Protein AF-0000000067692377 (afdb_homodimer)

Sequence (276 aa):
MLSKDLFGKCQLKLNWIAITCHSQHFLLYLNIVFQSKHIPATMPSELENCMEGLIKVFHRYAKNGSLTRQNLRQLMEAELSSFLKCQKDPAAVDKIMKDLDANGDGLVNFEEFVSLVVGLSVACEQCYQLEMKKTGKKMLSKDLFGKCQLKLNWIAITCHSQHFLLYLNIVFQSKHIPATMPSELENCMEGLIKVFHRYAKNGSLTRQNLRQLMEAELSSFLKCQKDPAAVDKIMKDLDANGDGLVNFEEFVSLVVGLSVACEQCYQLEMKKTGKK

Structure (mmCIF, N/CA/C/O backbone):
data_AF-0000000067692377-model_v1
#
loop_
_entity.id
_entity.type
_entity.pdbx_description
1 polymer 'Protein S100'
#
loop_
_atom_site.group_PDB
_atom_site.id
_atom_site.type_symbol
_atom_site.label_atom_id
_atom_site.label_alt_id
_atom_site.label_comp_id
_atom_site.label_asym_id
_atom_site.label_entity_id
_atom_site.label_seq_id
_atom_site.pdbx_PDB_ins_code
_atom_site.Cartn_x
_atom_site.Cartn_y
_atom_site.Cartn_z
_atom_site.occupancy
_atom_site.B_iso_or_equiv
_atom_site.auth_seq_id
_atom_site.auth_comp_id
_atom_site.auth_asym_id
_atom_site.auth_atom_id
_atom_site.pdbx_PDB_model_num
ATOM 1 N N . MET A 1 1 ? 5.316 -16.109 29.531 1 17.52 1 MET A N 1
ATOM 2 C CA . MET A 1 1 ? 6.473 -15.227 29.656 1 17.52 1 MET A CA 1
ATOM 3 C C . MET A 1 1 ? 6.973 -14.789 28.297 1 17.52 1 MET A C 1
ATOM 5 O O . MET A 1 1 ? 8.023 -14.156 28.188 1 17.52 1 MET A O 1
ATOM 9 N N . LEU A 1 2 ? 6.562 -15.461 27.156 1 20.78 2 LEU A N 1
ATOM 10 C CA . LEU A 1 2 ? 7.008 -15.516 25.766 1 20.78 2 LEU A CA 1
ATOM 11 C C . LEU A 1 2 ? 6.539 -14.281 25 1 20.78 2 LEU A C 1
ATOM 13 O O . LEU A 1 2 ? 6.828 -14.148 23.797 1 20.78 2 LEU A O 1
ATOM 17 N N . SER A 1 3 ? 5.48 -13.711 25.562 1 23.53 3 SER A N 1
ATOM 18 C CA . SER A 1 3 ? 4.746 -12.711 24.812 1 23.53 3 SER A CA 1
ATOM 19 C C . SER A 1 3 ? 5.547 -11.414 24.688 1 23.53 3 SER A C 1
ATOM 21 O O . SER A 1 3 ? 5.289 -10.602 23.797 1 23.53 3 SER A O 1
ATOM 23 N N . LYS A 1 4 ? 6.348 -11.156 25.781 1 25.39 4 LYS A N 1
ATOM 24 C CA . LYS A 1 4 ? 7.023 -9.875 25.969 1 25.39 4 LYS A CA 1
ATOM 25 C C . LYS A 1 4 ? 8.156 -9.695 24.969 1 25.39 4 LYS A C 1
ATOM 27 O O . LYS A 1 4 ? 8.523 -8.562 24.625 1 25.39 4 LYS A O 1
ATOM 32 N N . ASP A 1 5 ? 8.984 -10.648 24.766 1 26.25 5 ASP A N 1
ATOM 33 C CA . ASP A 1 5 ? 10.289 -10.586 24.109 1 26.25 5 ASP A CA 1
ATOM 34 C C . ASP A 1 5 ? 10.148 -10.344 22.609 1 26.25 5 ASP A C 1
ATOM 36 O O . ASP A 1 5 ? 11.07 -9.836 21.969 1 26.25 5 ASP A O 1
ATOM 40 N N . LEU A 1 6 ? 9.211 -11 22.062 1 25.3 6 LEU A N 1
ATOM 41 C CA . LEU A 1 6 ? 9.188 -10.945 20.594 1 25.3 6 LEU A CA 1
ATOM 42 C C . LEU A 1 6 ? 8.898 -9.531 20.109 1 25.3 6 LEU A C 1
ATOM 44 O O . LEU A 1 6 ? 9.203 -9.188 18.969 1 25.3 6 LEU A O 1
ATOM 48 N N . PHE A 1 7 ? 8.227 -8.836 20.969 1 27.55 7 PHE A N 1
ATOM 49 C CA . PHE A 1 7 ? 7.879 -7.457 20.641 1 27.55 7 PHE A CA 1
ATOM 50 C C . PHE A 1 7 ? 9.133 -6.59 20.562 1 27.55 7 PHE A C 1
ATOM 52 O O . PHE A 1 7 ? 9.117 -5.523 19.938 1 27.55 7 PHE A O 1
ATOM 59 N N . GLY A 1 8 ? 10.125 -6.961 21.375 1 27.52 8 GLY A N 1
ATOM 60 C CA . GLY A 1 8 ? 11.289 -6.094 21.453 1 27.52 8 GLY A CA 1
ATOM 61 C C . GLY A 1 8 ? 12.016 -5.938 20.141 1 27.52 8 GLY A C 1
ATOM 62 O O . GLY A 1 8 ? 12.5 -4.852 19.812 1 27.52 8 GLY A O 1
ATOM 63 N N . LYS A 1 9 ? 12.43 -7.141 19.609 1 27.28 9 LYS A N 1
ATOM 64 C CA . LYS A 1 9 ? 13.508 -7.09 18.625 1 27.28 9 LYS A CA 1
ATOM 65 C C . LYS A 1 9 ? 13.008 -6.566 17.281 1 27.28 9 LYS A C 1
ATOM 67 O O . LYS A 1 9 ? 13.719 -6.648 16.281 1 27.28 9 LYS A O 1
ATOM 72 N N . CYS A 1 10 ? 11.891 -6.598 17.078 1 27.47 10 CYS A N 1
ATOM 73 C CA . CYS A 1 10 ? 11.547 -6.086 15.758 1 27.47 10 CYS A CA 1
ATOM 74 C C . CYS A 1 10 ? 12.062 -4.66 15.57 1 27.47 10 CYS A C 1
ATOM 76 O O . CYS A 1 10 ? 11.398 -3.832 14.945 1 27.47 10 CYS A O 1
ATOM 78 N N . GLN A 1 11 ? 13.055 -4.164 16.266 1 26.27 11 GLN A N 1
ATOM 79 C CA . GLN A 1 11 ? 13.672 -2.844 16.156 1 26.27 11 GLN A CA 1
ATOM 80 C C . GLN A 1 11 ? 14.414 -2.697 14.836 1 26.27 11 GLN A C 1
ATOM 82 O O . GLN A 1 11 ? 15.234 -1.792 14.672 1 26.27 11 GLN A O 1
ATOM 87 N N . LEU A 1 12 ? 14.625 -3.459 14.023 1 29.05 12 LEU A N 1
ATOM 88 C CA . LEU A 1 12 ? 15.594 -2.963 13.055 1 29.05 12 LEU A CA 1
ATOM 89 C C . LEU A 1 12 ? 15.133 -1.634 12.461 1 29.05 12 LEU A C 1
ATOM 91 O O . LEU A 1 12 ? 13.93 -1.384 12.336 1 29.05 12 LEU A O 1
ATOM 95 N N . LYS A 1 13 ? 16.062 -0.238 12.094 1 28.34 13 LYS A N 1
ATOM 96 C CA . LYS A 1 13 ? 16.203 1.071 11.461 1 28.34 13 LYS A CA 1
ATOM 97 C C . LYS A 1 13 ? 15.633 1.057 10.047 1 28.34 13 LYS A C 1
ATOM 99 O O . LYS A 1 13 ? 16.203 0.441 9.148 1 28.34 13 LYS A O 1
ATOM 104 N N . LEU A 1 14 ? 14.695 0.837 9.375 1 32.22 14 LEU A N 1
ATOM 105 C CA . LEU A 1 14 ? 13.758 1.92 9.109 1 32.22 14 LEU A CA 1
ATOM 106 C C . LEU A 1 14 ? 13.727 2.914 10.266 1 32.22 14 LEU A C 1
ATOM 108 O O . LEU A 1 14 ? 13.289 2.578 11.367 1 32.22 14 LEU A O 1
ATOM 112 N N . ASN A 1 15 ? 14.383 4.012 10.75 1 32.81 15 ASN A N 1
ATOM 113 C CA . ASN A 1 15 ? 14.062 4.793 11.945 1 32.81 15 ASN A CA 1
ATOM 114 C C . ASN A 1 15 ? 12.57 5.102 12.031 1 32.81 15 ASN A C 1
ATOM 116 O O . ASN A 1 15 ? 12.164 6.039 12.711 1 3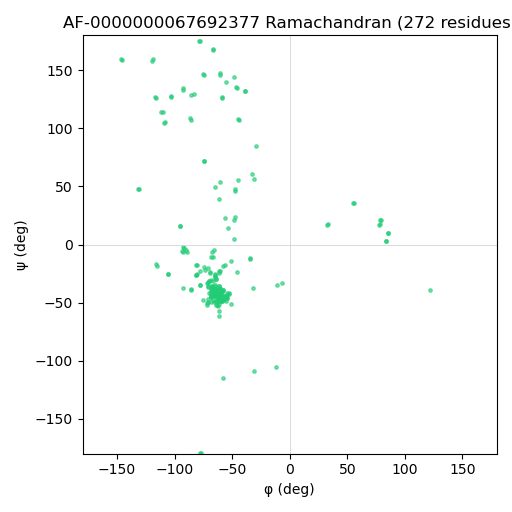2.81 15 ASN A O 1
ATOM 120 N N . TRP A 1 16 ? 11.898 5.094 11 1 32.28 16 TRP A N 1
ATOM 121 C CA . TRP A 1 16 ? 10.445 5.172 11.07 1 32.28 16 TRP A CA 1
ATOM 122 C C . TRP A 1 16 ? 9.875 4.027 11.906 1 32.28 16 TRP A C 1
ATOM 124 O O . TRP A 1 16 ? 8.656 3.914 12.07 1 32.28 16 TRP A O 1
ATOM 134 N N . ILE A 1 17 ? 10.484 2.904 12.211 1 36.5 17 ILE A N 1
ATOM 135 C CA . ILE A 1 17 ? 10.414 1.463 12.422 1 36.5 17 ILE A CA 1
ATOM 136 C C . ILE A 1 17 ? 9.891 1.171 13.828 1 36.5 17 ILE A C 1
ATOM 138 O O . ILE A 1 17 ? 9.328 0.103 14.078 1 36.5 17 ILE A O 1
ATOM 142 N N . ALA A 1 18 ? 10.039 1.975 14.727 1 34.59 18 ALA A N 1
ATOM 143 C CA . ALA A 1 18 ? 9.516 1.646 16.047 1 34.59 18 ALA A CA 1
ATOM 144 C C . ALA A 1 18 ? 7.988 1.571 16.031 1 34.59 18 ALA A C 1
ATOM 146 O O . ALA A 1 18 ? 7.34 1.688 17.062 1 34.59 18 ALA A O 1
ATOM 147 N N . ILE A 1 19 ? 7.5 1.826 15.141 1 36.84 19 ILE A N 1
ATOM 148 C CA . ILE A 1 19 ? 6.043 1.85 15.016 1 36.84 19 ILE A CA 1
ATOM 149 C C . ILE A 1 19 ? 5.457 0.559 15.578 1 36.84 19 ILE A C 1
ATOM 151 O O . ILE A 1 19 ? 4.254 0.314 15.469 1 36.84 19 ILE A O 1
ATOM 155 N N . THR A 1 20 ? 6.219 -0.526 16.266 1 35.91 20 THR A N 1
ATOM 156 C CA . THR A 1 20 ? 7.371 -1.261 16.766 1 35.91 20 THR A CA 1
ATOM 157 C C . THR A 1 20 ? 7.273 -1.432 18.281 1 35.91 20 THR A C 1
ATOM 159 O O . THR A 1 20 ? 7.828 -2.381 18.844 1 35.91 20 THR A O 1
ATOM 162 N N . CYS A 1 21 ? 6.797 -0.361 18.922 1 34.62 21 CYS A N 1
ATOM 163 C CA . CYS A 1 21 ? 6.766 -0.841 20.297 1 34.62 21 CYS A CA 1
ATOM 164 C C . CYS A 1 21 ? 5.898 -2.088 20.422 1 34.62 21 CYS A C 1
ATOM 166 O O . CYS A 1 21 ? 6.406 -3.176 20.703 1 34.62 21 CYS A O 1
ATOM 168 N N . HIS A 1 22 ? 4.715 -1.934 21.234 1 34.47 22 HIS A N 1
ATOM 169 C CA . HIS A 1 22 ? 3.73 -2.936 21.625 1 34.47 22 HIS A CA 1
ATOM 170 C C . HIS A 1 22 ? 2.975 -3.471 20.406 1 34.47 22 HIS A C 1
ATOM 172 O O . HIS A 1 22 ? 2.088 -2.799 19.875 1 34.47 22 HIS A O 1
ATOM 178 N N . SER A 1 23 ? 3.57 -3.957 19.141 1 40.91 23 SER A N 1
ATOM 179 C CA . SER A 1 23 ? 3.188 -4.887 18.094 1 40.91 23 SER A CA 1
ATOM 180 C C . SER A 1 23 ? 1.906 -5.633 18.453 1 40.91 23 SER A C 1
ATOM 182 O O . SER A 1 23 ? 1.322 -6.312 17.609 1 40.91 23 SER A O 1
ATOM 184 N N . GLN A 1 24 ? 1.788 -5.836 19.547 1 37.62 24 GLN A N 1
ATOM 185 C CA . GLN A 1 24 ? 0.687 -6.668 20.016 1 37.62 24 GLN A CA 1
ATOM 186 C C . GLN A 1 24 ? -0.656 -6.133 19.531 1 37.62 24 GLN A C 1
ATOM 188 O O . GLN A 1 24 ? -1.523 -6.906 19.109 1 37.62 24 GLN A O 1
ATOM 193 N N . HIS A 1 25 ? -0.8 -4.848 19.734 1 40.53 25 HIS A N 1
ATOM 194 C CA . HIS A 1 25 ? -2.154 -4.438 19.391 1 40.53 25 HIS A CA 1
ATOM 195 C C . HIS A 1 25 ? -2.365 -4.477 17.875 1 40.53 25 HIS A C 1
ATOM 197 O O . HIS A 1 25 ? -3.426 -4.895 17.406 1 40.53 25 HIS A O 1
ATOM 203 N N . PHE A 1 26 ? -1.431 -3.863 17.172 1 44.44 26 PHE A N 1
ATOM 204 C CA . PHE A 1 26 ? -1.637 -3.955 15.727 1 44.44 26 PHE A CA 1
ATOM 205 C C . PHE A 1 26 ? -1.616 -5.41 15.273 1 44.44 26 PHE A C 1
ATOM 207 O O . PHE A 1 26 ? -2.477 -5.832 14.5 1 44.44 26 PHE A O 1
ATOM 214 N N . LEU A 1 27 ? -0.555 -6.117 15.688 1 46.84 27 LEU A N 1
ATOM 215 C CA . LEU A 1 27 ? -0.542 -7.559 15.469 1 46.84 27 LEU A CA 1
ATOM 216 C C . LEU A 1 27 ? -1.812 -8.203 16.016 1 46.84 27 LEU A C 1
ATOM 218 O O . LEU A 1 27 ? -2.348 -9.133 15.414 1 46.84 27 LEU A O 1
ATOM 222 N N . LEU A 1 28 ? -2.207 -7.734 17.188 1 43.47 28 LEU A N 1
ATOM 223 C CA . LEU A 1 28 ? -3.477 -8.242 17.688 1 43.47 28 LEU A CA 1
ATOM 224 C C . LEU A 1 28 ? -4.613 -7.922 16.734 1 43.47 28 LEU A C 1
ATOM 226 O O . LEU A 1 28 ? -5.457 -8.773 16.438 1 43.47 28 LEU A O 1
ATOM 230 N N . TYR A 1 29 ? -4.438 -6.695 16.281 1 46.84 29 TYR A N 1
ATOM 231 C CA . TYR A 1 29 ? -5.492 -6.383 15.328 1 46.84 29 TYR A CA 1
ATOM 232 C C . TYR A 1 29 ? -5.371 -7.25 14.078 1 46.84 29 TYR A C 1
ATOM 234 O O . TYR A 1 29 ? -6.363 -7.809 13.602 1 46.84 29 TYR A O 1
ATOM 242 N N . LEU A 1 30 ? -4.117 -7.297 13.562 1 49.34 30 LEU A N 1
ATOM 243 C CA . LEU A 1 30 ? -3.977 -8.203 12.43 1 49.34 30 LEU A CA 1
ATOM 244 C C . LEU A 1 30 ? -4.34 -9.633 12.828 1 49.34 30 LEU A C 1
ATOM 246 O O . LEU A 1 30 ? -4.945 -10.367 12.047 1 49.34 30 LEU A O 1
ATOM 250 N N . ASN A 1 31 ? -3.758 -10.031 13.953 1 48.59 31 ASN A N 1
ATOM 251 C CA . ASN A 1 31 ? -4.168 -11.344 14.422 1 48.59 31 ASN A CA 1
ATOM 252 C C . ASN A 1 31 ? -5.68 -11.438 14.578 1 48.59 31 ASN A C 1
ATOM 254 O O . ASN A 1 31 ? -6.273 -12.484 14.297 1 48.59 31 ASN A O 1
ATOM 258 N N . ILE A 1 32 ? -6.305 -10.422 15.109 1 44.41 32 ILE A N 1
ATOM 259 C CA . ILE A 1 32 ? -7.758 -10.484 15.234 1 44.41 32 ILE A CA 1
ATOM 260 C C . ILE A 1 32 ? -8.398 -10.539 13.852 1 44.41 32 ILE A C 1
ATOM 262 O O . ILE A 1 32 ? -9.344 -11.297 13.625 1 44.41 32 ILE A O 1
ATOM 266 N N . VAL A 1 33 ? -8 -9.609 13.062 1 42.53 33 VAL A N 1
ATOM 267 C CA . VAL A 1 33 ? -8.641 -9.57 11.75 1 42.53 33 VAL A CA 1
ATOM 268 C C . VAL A 1 33 ? -8.375 -10.883 11.016 1 42.53 33 VAL A C 1
ATOM 270 O O . VAL A 1 33 ? -9.258 -11.406 10.328 1 42.53 33 VAL A O 1
ATOM 273 N N . PHE A 1 34 ? -7.137 -11.32 11.039 1 43.03 34 PHE A N 1
ATOM 274 C CA . PHE A 1 34 ? -6.949 -12.609 10.391 1 43.03 34 PHE A CA 1
ATOM 275 C C . PHE A 1 34 ? -7.484 -13.742 11.258 1 43.03 34 PHE A C 1
ATOM 277 O O . PHE A 1 34 ? -7.906 -14.781 10.75 1 43.03 34 PHE A O 1
ATOM 284 N N . GLN A 1 35 ? -7.148 -13.734 12.492 1 42.75 35 GLN A N 1
ATOM 285 C CA . GLN A 1 35 ? -7.789 -14.742 13.328 1 42.75 35 GLN A CA 1
ATOM 286 C C . GLN A 1 35 ? -9.148 -14.258 13.836 1 42.75 35 GLN A C 1
ATOM 288 O O . GLN A 1 35 ? -9.383 -13.055 13.938 1 42.75 35 GLN A O 1
ATOM 293 N N . SER A 1 36 ? -10.289 -15.023 13.688 1 38.62 36 SER A N 1
ATOM 294 C CA . SER A 1 36 ? -11.688 -14.961 14.086 1 38.62 36 SER A CA 1
ATOM 295 C C . SER A 1 36 ? -11.852 -14.32 15.461 1 38.62 36 SER A C 1
ATOM 297 O O . SER A 1 36 ? -12.922 -14.398 16.062 1 38.62 36 SER A O 1
ATOM 299 N N . LYS A 1 37 ? -10.906 -14.094 16.234 1 40.06 37 LYS A N 1
ATOM 300 C CA . LYS A 1 37 ? -11.383 -13.703 17.547 1 40.06 37 LYS A CA 1
ATOM 301 C C . LYS A 1 37 ? -11.664 -12.203 17.609 1 40.06 37 LYS A C 1
ATOM 303 O O . LYS A 1 37 ? -10.859 -11.398 17.141 1 40.06 37 LYS A O 1
ATOM 308 N N . HIS A 1 38 ? -12.945 -11.797 17.641 1 39.94 38 HIS A N 1
ATOM 309 C CA . HIS A 1 38 ? -13.664 -10.523 17.688 1 39.94 38 HIS A CA 1
ATOM 310 C C . HIS A 1 38 ? -13.078 -9.602 18.75 1 39.94 38 HIS A C 1
ATOM 312 O O . HIS A 1 38 ? -13.336 -9.781 19.938 1 39.94 38 HIS A O 1
ATOM 318 N N . ILE A 1 39 ? -11.883 -9.328 18.953 1 41.56 39 ILE A N 1
ATOM 319 C CA . ILE A 1 39 ? -11.711 -8.344 20.016 1 41.56 39 ILE A CA 1
ATOM 320 C C . ILE A 1 39 ? -12.453 -7.059 19.656 1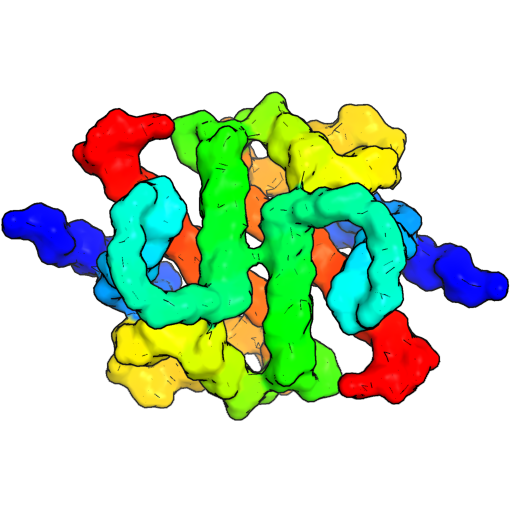 41.56 39 ILE A C 1
ATOM 322 O O . ILE A 1 39 ? -12.43 -6.629 18.5 1 41.56 39 ILE A O 1
ATOM 326 N N . PRO A 1 40 ? -13.32 -6.547 20.469 1 42.91 40 PRO A N 1
ATOM 327 C CA . PRO A 1 40 ? -14.117 -5.332 20.297 1 42.91 40 PRO A CA 1
ATOM 328 C C . PRO A 1 40 ? -13.289 -4.141 19.828 1 42.91 40 PRO A C 1
ATOM 330 O O . PRO A 1 40 ? -13.703 -2.99 19.984 1 42.91 40 PRO A O 1
ATOM 333 N N . ALA A 1 41 ? -12.195 -4.234 19.203 1 45.53 41 ALA A N 1
ATOM 334 C CA . ALA A 1 41 ? -11.258 -3.133 19.016 1 45.53 41 ALA A CA 1
ATOM 335 C C . ALA A 1 41 ? -11.914 -1.987 18.25 1 45.53 41 ALA A C 1
ATOM 337 O O . ALA A 1 41 ? -12.906 -2.189 17.547 1 45.53 41 ALA A O 1
ATOM 338 N N . THR A 1 42 ? -11.547 -0.693 18.562 1 56.66 42 THR A N 1
ATOM 339 C CA . THR A 1 42 ? -11.93 0.5 17.828 1 56.66 42 THR A CA 1
ATOM 340 C C . THR A 1 42 ? -11.914 0.226 16.328 1 56.66 42 THR A C 1
ATOM 342 O O . THR A 1 42 ? -11.203 -0.67 15.859 1 56.66 42 THR A O 1
ATOM 345 N N . MET A 1 43 ? -12.945 0.609 15.664 1 63.25 43 MET A N 1
ATOM 346 C CA . MET A 1 43 ? -13.188 0.429 14.234 1 63.25 43 MET A CA 1
ATOM 347 C C . MET A 1 43 ? -11.938 0.764 13.43 1 63.25 43 MET A C 1
ATOM 349 O O . MET A 1 43 ? -11.414 1.874 13.523 1 63.25 43 MET A O 1
ATOM 353 N N . PRO A 1 44 ? -11.305 -0.253 12.922 1 78.94 44 PRO A N 1
ATOM 354 C CA . PRO A 1 44 ? -10.148 0.035 12.07 1 78.94 44 PRO A CA 1
ATOM 355 C C . PRO A 1 44 ? -10.422 1.135 11.047 1 78.94 44 PRO A C 1
ATOM 357 O O . PRO A 1 44 ? -11.539 1.234 10.531 1 78.94 44 PRO A O 1
ATOM 360 N N . SER A 1 45 ? -9.484 2.061 10.914 1 87.75 45 SER A N 1
ATOM 361 C CA . SER A 1 45 ? -9.586 3.121 9.914 1 87.75 45 SER A CA 1
ATOM 362 C C . SER A 1 45 ? -9.492 2.559 8.5 1 87.75 45 SER A C 1
ATOM 364 O O . SER A 1 45 ? -9.234 1.368 8.312 1 87.75 45 SER A O 1
ATOM 366 N N . GLU A 1 46 ? -9.812 3.369 7.543 1 91.25 46 GLU A N 1
ATOM 367 C CA . GLU A 1 46 ? -9.711 2.957 6.148 1 91.25 46 GLU A CA 1
ATOM 368 C C . GLU A 1 46 ? -8.281 2.553 5.801 1 91.25 46 GLU A C 1
ATOM 370 O O . GLU A 1 46 ? -8.062 1.564 5.094 1 91.25 46 GLU A O 1
ATOM 375 N N . LEU A 1 47 ? -7.301 3.268 6.289 1 93 47 LEU A N 1
ATOM 376 C CA . LEU A 1 47 ? -5.906 2.961 5.988 1 93 47 LEU A CA 1
ATOM 377 C C . LEU A 1 47 ? -5.488 1.643 6.633 1 93 47 LEU A C 1
ATOM 379 O O . LEU A 1 47 ? -4.816 0.825 6.004 1 93 47 LEU A O 1
ATOM 383 N N . GLU A 1 48 ? -5.926 1.463 7.812 1 86.88 48 GLU A N 1
ATOM 384 C CA . GLU A 1 48 ? -5.633 0.211 8.5 1 86.88 48 GLU A CA 1
ATOM 385 C C . GLU A 1 48 ? -6.273 -0.977 7.789 1 86.88 48 GLU A C 1
ATOM 387 O O . GLU A 1 48 ? -5.676 -2.051 7.699 1 86.88 48 GLU A O 1
ATOM 392 N N . ASN A 1 49 ? -7.461 -0.776 7.352 1 89.81 49 ASN A N 1
ATOM 393 C C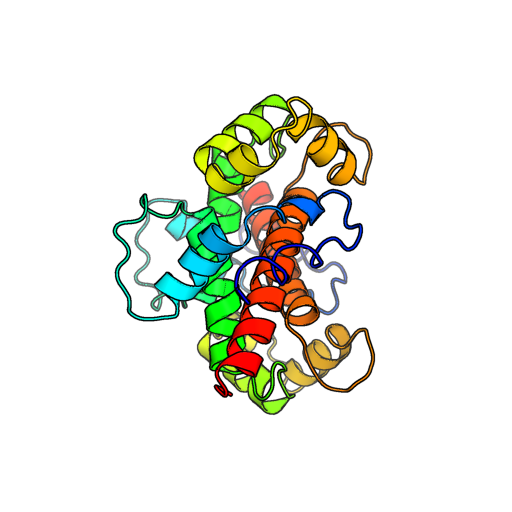A . ASN A 1 49 ? -8.125 -1.822 6.582 1 89.81 49 ASN A CA 1
ATOM 394 C C . ASN A 1 49 ? -7.352 -2.154 5.309 1 89.81 49 ASN A C 1
ATOM 396 O O . ASN A 1 49 ? -7.285 -3.316 4.902 1 89.81 49 ASN A O 1
ATOM 400 N N . CYS A 1 50 ? -6.793 -1.147 4.684 1 93 50 CYS A N 1
ATOM 401 C CA . CYS A 1 50 ? -5.988 -1.375 3.486 1 93 50 CYS A CA 1
ATOM 402 C C . CYS A 1 50 ? -4.73 -2.166 3.816 1 93 50 CYS A C 1
ATOM 404 O O . CYS A 1 50 ? -4.387 -3.115 3.109 1 93 50 CYS A O 1
ATOM 406 N N . MET A 1 51 ? -4.059 -1.824 4.875 1 90.12 51 MET A N 1
ATOM 407 C CA . MET A 1 51 ? -2.857 -2.543 5.289 1 90.12 51 MET A CA 1
ATOM 408 C C . MET A 1 51 ? -3.17 -4.008 5.574 1 90.12 51 MET A C 1
ATOM 410 O O . MET A 1 51 ? -2.43 -4.898 5.152 1 90.12 51 MET A O 1
ATOM 414 N N . GLU A 1 52 ? -4.258 -4.141 6.258 1 88.12 52 GLU A N 1
ATOM 415 C CA . GLU A 1 52 ? -4.691 -5.508 6.535 1 88.12 52 GLU A CA 1
ATOM 416 C C . GLU A 1 52 ? -5.008 -6.258 5.242 1 88.12 52 GLU A C 1
ATOM 418 O O . GLU A 1 52 ? -4.641 -7.426 5.094 1 88.12 52 GLU A O 1
ATOM 423 N N . GLY A 1 53 ? -5.742 -5.609 4.363 1 92.44 53 GLY A N 1
ATOM 424 C CA . GLY A 1 53 ? -6.094 -6.219 3.09 1 92.44 53 GLY A CA 1
ATOM 425 C C . GLY A 1 53 ? -4.883 -6.629 2.271 1 92.44 53 GLY A C 1
ATOM 426 O O . GLY A 1 53 ? -4.879 -7.699 1.656 1 92.44 53 GLY A O 1
ATOM 427 N N . LEU A 1 54 ? -3.824 -5.832 2.271 1 94.38 54 LEU A N 1
ATOM 428 C CA . LEU A 1 54 ? -2.6 -6.16 1.547 1 94.38 54 LEU A CA 1
ATOM 429 C C . LEU A 1 54 ? -1.976 -7.441 2.084 1 94.38 54 LEU A C 1
ATOM 431 O O . LEU A 1 54 ? -1.573 -8.312 1.311 1 94.38 54 LEU A O 1
ATOM 435 N N . ILE A 1 55 ? -1.927 -7.559 3.373 1 90.56 55 ILE A N 1
ATOM 436 C CA . ILE A 1 55 ? -1.326 -8.719 4.02 1 90.56 55 ILE A CA 1
ATOM 437 C C . ILE A 1 55 ? -2.182 -9.961 3.754 1 90.56 55 ILE A C 1
ATOM 439 O O . ILE A 1 55 ? -1.66 -11.016 3.385 1 90.56 55 ILE A O 1
ATOM 443 N N . LYS A 1 56 ? -3.496 -9.797 3.904 1 91.94 56 LYS A N 1
ATOM 444 C CA . LYS A 1 56 ? -4.418 -10.914 3.707 1 91.94 56 LYS A CA 1
ATOM 445 C C . LYS A 1 56 ? -4.352 -11.438 2.273 1 91.94 56 LYS A C 1
ATOM 447 O O . LYS A 1 56 ? -4.27 -12.648 2.051 1 91.94 56 LYS A O 1
ATOM 452 N N . VAL A 1 57 ? -4.426 -10.555 1.352 1 96.12 57 VAL A N 1
ATOM 453 C CA . VAL A 1 57 ? -4.391 -10.961 -0.051 1 96.12 57 VAL A CA 1
ATOM 454 C C . VAL A 1 57 ? -3.08 -11.688 -0.347 1 96.12 57 VAL A C 1
ATOM 456 O O . VAL A 1 57 ? -3.08 -12.734 -0.997 1 96.12 57 VAL A O 1
ATOM 459 N N . PHE A 1 58 ? -1.989 -11.109 0.104 1 96.19 58 PHE A N 1
ATOM 460 C CA . PHE A 1 58 ? -0.695 -11.734 -0.123 1 96.19 58 PHE A CA 1
ATOM 461 C C . PHE A 1 58 ? -0.692 -13.172 0.397 1 96.19 58 PHE A C 1
ATOM 463 O O . PHE A 1 58 ? -0.32 -14.094 -0.325 1 96.19 58 PHE A O 1
ATOM 470 N N . HIS A 1 59 ? -1.172 -13.445 1.57 1 93.19 59 HIS A N 1
ATOM 471 C CA . HIS A 1 59 ? -1.073 -14.742 2.223 1 93.19 59 HIS A CA 1
ATOM 472 C C . HIS A 1 59 ? -2.145 -15.703 1.711 1 93.19 59 HIS A C 1
ATOM 474 O O . HIS A 1 59 ? -2.051 -16.906 1.917 1 93.19 59 HIS A O 1
ATOM 480 N N . ARG A 1 60 ? -3.121 -15.148 1.101 1 95.62 60 ARG A N 1
ATOM 481 C CA . ARG A 1 60 ? -4.125 -15.984 0.455 1 95.62 60 ARG A CA 1
ATOM 482 C C . ARG A 1 60 ? -3.51 -16.797 -0.679 1 95.62 60 ARG A C 1
ATOM 484 O O . ARG A 1 60 ? -3.938 -17.922 -0.946 1 95.62 60 ARG A O 1
ATOM 491 N N . TYR A 1 61 ? -2.498 -16.281 -1.291 1 97.44 61 TYR A N 1
ATOM 492 C CA . TYR A 1 61 ? -1.945 -16.938 -2.475 1 97.44 61 TYR A CA 1
ATOM 493 C C . TYR A 1 61 ? -0.519 -17.406 -2.221 1 97.44 61 TYR A C 1
ATOM 495 O O . TYR A 1 61 ? 0.009 -18.234 -2.967 1 97.44 61 TYR A O 1
ATOM 503 N N . ALA A 1 62 ? 0.131 -16.891 -1.19 1 96.44 62 ALA A N 1
ATOM 504 C CA . ALA A 1 62 ? 1.521 -17.219 -0.889 1 96.44 62 ALA A CA 1
ATOM 505 C C . ALA A 1 62 ? 1.63 -18.609 -0.277 1 96.44 62 ALA A C 1
ATOM 507 O O . ALA A 1 62 ? 0.718 -19.062 0.418 1 96.44 62 ALA A O 1
ATOM 508 N N . LYS A 1 63 ? 2.689 -19.266 -0.571 1 93.75 63 LYS A N 1
ATOM 509 C CA . LYS A 1 63 ? 3.109 -20.5 0.089 1 93.75 63 LYS A CA 1
ATOM 510 C C . LYS A 1 63 ? 4.441 -20.312 0.809 1 93.75 63 LYS A C 1
ATOM 512 O O . LYS A 1 63 ? 5.414 -19.859 0.211 1 93.75 63 LYS A O 1
ATOM 517 N N . ASN A 1 64 ? 4.477 -20.641 2.055 1 90.88 64 ASN A N 1
ATOM 518 C CA . ASN A 1 64 ? 5.664 -20.484 2.885 1 90.88 64 ASN A CA 1
ATOM 519 C C . ASN A 1 64 ? 6.172 -19.047 2.863 1 90.88 64 ASN A C 1
ATOM 521 O O . ASN A 1 64 ? 7.367 -18.812 2.688 1 90.88 64 ASN A O 1
ATOM 525 N N . GLY A 1 65 ? 5.309 -18.078 2.807 1 92.5 65 GLY A N 1
ATOM 526 C CA . GLY A 1 65 ? 5.652 -16.672 2.957 1 92.5 65 GLY A CA 1
ATOM 527 C C . GLY A 1 65 ? 6.098 -16.031 1.658 1 92.5 65 GLY A C 1
ATOM 528 O O . GLY A 1 65 ? 6.625 -14.914 1.664 1 92.5 65 GLY A O 1
ATOM 529 N N . SER A 1 66 ? 5.93 -16.719 0.58 1 96.81 66 SER A N 1
ATOM 530 C CA . SER A 1 66 ? 6.355 -16.156 -0.697 1 96.81 66 SER A CA 1
ATOM 531 C C . SER A 1 66 ? 5.438 -16.594 -1.831 1 96.81 66 SER A C 1
ATOM 533 O O . SER A 1 66 ? 4.723 -17.594 -1.703 1 96.81 66 SER A O 1
ATOM 535 N N . LEU A 1 67 ? 5.438 -15.859 -2.951 1 98.19 67 LEU A N 1
ATOM 536 C CA . LEU A 1 67 ? 4.703 -16.188 -4.164 1 98.19 67 LEU A CA 1
ATOM 537 C C . LEU A 1 67 ? 5.637 -16.75 -5.23 1 98.19 67 LEU A C 1
ATOM 539 O O . LEU A 1 67 ? 6.676 -16.156 -5.527 1 98.19 67 LEU A O 1
ATOM 543 N N . THR A 1 68 ? 5.246 -17.922 -5.738 1 97.88 68 THR A N 1
ATOM 544 C CA . THR A 1 68 ? 5.867 -18.391 -6.973 1 97.88 68 THR A CA 1
ATOM 545 C C . THR A 1 68 ? 5.27 -17.672 -8.18 1 97.88 68 THR A C 1
ATOM 547 O O . THR A 1 68 ? 4.316 -16.891 -8.039 1 97.88 68 THR A O 1
ATOM 550 N N . ARG A 1 69 ? 5.824 -17.953 -9.281 1 96.19 69 ARG A N 1
ATOM 551 C CA . ARG A 1 69 ? 5.285 -17.391 -10.508 1 96.19 69 ARG A CA 1
ATOM 552 C C . ARG A 1 69 ? 3.816 -17.75 -10.688 1 96.19 69 ARG A C 1
ATOM 554 O O . ARG A 1 69 ? 2.998 -16.906 -11.055 1 96.19 69 ARG A O 1
ATOM 561 N N . GLN A 1 70 ? 3.52 -19 -10.43 1 97.12 70 GLN A N 1
ATOM 562 C CA . GLN A 1 70 ? 2.154 -19.484 -10.586 1 97.12 70 GLN A CA 1
ATOM 563 C C . GLN A 1 70 ? 1.212 -18.797 -9.602 1 97.12 70 GLN A C 1
ATOM 565 O O . GLN A 1 70 ? 0.106 -18.391 -9.961 1 97.12 70 GLN A O 1
ATOM 570 N N . ASN A 1 71 ? 1.66 -18.688 -8.336 1 97.94 71 ASN A N 1
ATOM 571 C CA . ASN A 1 71 ? 0.861 -18 -7.324 1 97.94 71 ASN A CA 1
ATOM 572 C C . ASN A 1 71 ? 0.625 -16.547 -7.688 1 97.94 71 ASN A C 1
ATOM 574 O O . ASN A 1 71 ? -0.471 -16.016 -7.488 1 97.94 71 ASN A O 1
ATOM 578 N N . LEU A 1 72 ? 1.671 -15.938 -8.227 1 97.25 72 LEU A N 1
ATOM 579 C CA . LEU A 1 72 ? 1.542 -14.539 -8.633 1 97.25 72 LEU A CA 1
ATOM 580 C C . LEU A 1 72 ? 0.515 -14.391 -9.75 1 97.25 72 LEU A C 1
ATOM 582 O O . LEU A 1 72 ? -0.299 -13.469 -9.734 1 97.25 72 LEU A O 1
ATOM 586 N N . ARG A 1 73 ? 0.551 -15.289 -10.656 1 95.94 73 ARG A N 1
ATOM 587 C CA . ARG A 1 73 ? -0.417 -15.273 -11.75 1 95.94 73 ARG A CA 1
ATOM 588 C C . ARG A 1 73 ? -1.843 -15.391 -11.219 1 95.94 73 ARG A C 1
ATOM 590 O O . ARG A 1 73 ? -2.727 -14.633 -11.625 1 95.94 73 ARG A O 1
ATOM 597 N N . GLN A 1 74 ? -2.09 -16.328 -10.328 1 97.62 74 GLN A N 1
ATOM 598 C CA . GLN A 1 74 ? -3.406 -16.531 -9.734 1 97.62 74 GLN A CA 1
ATOM 599 C C . GLN A 1 74 ? -3.873 -15.273 -9 1 97.62 74 GLN A C 1
ATOM 601 O O . GLN A 1 74 ? -5.031 -14.867 -9.125 1 97.62 74 GLN A O 1
ATOM 606 N N . LEU A 1 75 ? -2.947 -14.703 -8.234 1 96.88 75 LEU A N 1
ATOM 607 C CA . LEU A 1 75 ? -3.26 -13.477 -7.5 1 96.88 75 LEU A CA 1
ATOM 608 C C . LEU A 1 75 ? -3.666 -12.359 -8.461 1 96.88 75 LEU A C 1
ATOM 610 O O . LEU A 1 75 ? -4.699 -11.719 -8.266 1 96.88 75 LEU A O 1
ATOM 614 N N . MET A 1 76 ? -2.896 -12.156 -9.523 1 91.81 76 MET A N 1
ATOM 615 C CA . MET A 1 76 ? -3.17 -11.07 -10.461 1 91.81 76 MET A CA 1
ATOM 616 C C . MET A 1 76 ? -4.469 -11.32 -11.219 1 91.81 76 MET A C 1
ATOM 618 O O . MET A 1 76 ? -5.242 -10.391 -11.461 1 91.81 76 MET A O 1
ATOM 622 N N . GLU A 1 77 ? -4.727 -12.516 -11.523 1 92.5 77 GLU A N 1
ATOM 623 C CA . GLU A 1 77 ? -5.957 -12.852 -12.234 1 92.5 77 GLU A CA 1
ATOM 624 C C . GLU A 1 77 ? -7.184 -12.609 -11.359 1 92.5 77 GLU A C 1
ATOM 626 O O . GLU A 1 77 ? -8.234 -12.203 -11.859 1 92.5 77 GLU A O 1
ATOM 631 N N . ALA A 1 78 ? -7.039 -12.867 -10.133 1 94.31 78 ALA A N 1
ATOM 632 C CA . ALA A 1 78 ? -8.172 -12.75 -9.211 1 94.31 78 ALA A CA 1
ATOM 633 C C . ALA A 1 78 ? -8.32 -11.32 -8.703 1 94.31 78 ALA A C 1
ATOM 635 O O . ALA A 1 78 ? -9.438 -10.82 -8.547 1 94.31 78 ALA A O 1
ATOM 636 N N . GLU A 1 79 ? -7.23 -10.672 -8.445 1 91.94 79 GLU A N 1
ATOM 637 C CA . GLU A 1 79 ? -7.254 -9.406 -7.715 1 91.94 79 GLU A CA 1
ATOM 638 C C . GLU A 1 79 ? -7 -8.227 -8.648 1 91.94 79 GLU A C 1
ATOM 640 O O . GLU A 1 79 ? -7.324 -7.086 -8.32 1 91.94 79 GLU A O 1
ATOM 645 N N . LEU A 1 80 ? -6.32 -8.477 -9.758 1 87 80 LEU A N 1
ATOM 646 C CA . LEU A 1 80 ? -5.992 -7.434 -10.719 1 87 80 LEU A CA 1
ATOM 647 C C . LEU A 1 80 ? -6.352 -7.867 -12.141 1 87 80 LEU A C 1
ATOM 649 O O . LEU A 1 80 ? -5.547 -7.727 -13.062 1 87 80 LEU A O 1
ATOM 653 N N . SER A 1 81 ? -7.559 -8.367 -12.227 1 85.5 81 SER A N 1
ATOM 654 C CA . SER A 1 81 ? -7.98 -8.977 -13.484 1 85.5 81 SER A CA 1
ATOM 655 C C . SER A 1 81 ? -7.973 -7.961 -14.625 1 85.5 81 SER A C 1
ATOM 657 O O . SER A 1 81 ? -7.465 -8.242 -15.711 1 85.5 81 SER A O 1
ATOM 659 N N . SER A 1 82 ? -8.547 -6.801 -14.414 1 77.12 82 SER A N 1
ATOM 660 C CA . SER A 1 82 ? -8.617 -5.781 -15.461 1 77.12 82 SER A CA 1
ATOM 661 C C . SER A 1 82 ? -7.223 -5.352 -15.906 1 77.12 82 SER A C 1
ATOM 663 O O . SER A 1 82 ? -6.984 -5.152 -17.094 1 77.12 82 SER A O 1
ATOM 665 N N . PHE A 1 83 ? -6.387 -5.203 -14.922 1 78.31 83 PHE A N 1
ATOM 666 C CA . PHE A 1 83 ? -5.016 -4.824 -15.234 1 78.31 83 PHE A CA 1
ATOM 667 C C . PHE A 1 83 ? -4.355 -5.871 -16.125 1 78.31 83 PHE A C 1
ATOM 669 O O . PHE A 1 83 ? -3.695 -5.531 -17.109 1 78.31 83 PHE A O 1
ATOM 676 N N . LEU A 1 84 ? -4.461 -7.133 -15.797 1 84.19 84 LEU A N 1
ATOM 677 C CA . LEU A 1 84 ? -3.82 -8.211 -16.547 1 84.19 84 LEU A CA 1
ATOM 678 C C . LEU A 1 84 ? -4.418 -8.336 -17.938 1 84.19 84 LEU A C 1
ATOM 680 O O . LEU A 1 84 ? -3.693 -8.555 -18.906 1 84.19 84 LEU A O 1
ATOM 684 N N . LYS A 1 85 ? -5.672 -8.164 -18 1 77.75 85 LYS A N 1
ATOM 685 C CA . LYS A 1 85 ? -6.363 -8.258 -19.281 1 77.75 85 LYS A CA 1
ATOM 686 C C . LYS A 1 85 ? -5.91 -7.152 -20.234 1 77.75 85 LYS A C 1
ATOM 688 O O . LYS A 1 85 ? -5.844 -7.355 -21.453 1 77.75 85 LYS A O 1
ATOM 693 N N . CYS A 1 86 ? -5.516 -6.098 -19.672 1 73.06 86 CYS A N 1
ATOM 694 C CA . CYS A 1 86 ? -5.121 -4.945 -20.469 1 73.06 86 CYS A CA 1
ATOM 695 C C . CYS A 1 86 ? -3.695 -5.098 -20.984 1 73.06 86 CYS A C 1
ATOM 697 O O . CYS A 1 86 ? -3.295 -4.414 -21.922 1 73.06 86 CYS A O 1
ATOM 699 N N . GLN A 1 87 ? -2.75 -5.832 -20.391 1 72 87 GLN A N 1
ATOM 700 C CA . GLN A 1 87 ? -1.357 -5.992 -20.797 1 72 87 GLN A CA 1
ATOM 701 C C . GLN A 1 87 ? -1.254 -6.738 -22.125 1 72 87 GLN A C 1
ATOM 703 O O . GLN A 1 87 ? -0.281 -6.566 -22.859 1 72 87 GLN A O 1
ATOM 708 N N . LYS A 1 88 ? -2.24 -7.395 -22.781 1 74.88 88 LYS A N 1
ATOM 709 C CA . LYS A 1 88 ? -2.262 -8.117 -24.047 1 74.88 88 LYS A CA 1
ATOM 710 C C . LYS A 1 88 ? -0.921 -8.797 -24.312 1 74.88 88 LYS A C 1
ATOM 712 O O . LYS A 1 88 ? -0.446 -8.812 -25.453 1 74.88 88 LYS A O 1
ATOM 717 N N . ASP A 1 89 ? -0.097 -8.992 -23.422 1 78.25 89 ASP A N 1
ATOM 718 C CA . ASP A 1 89 ? 1.174 -9.711 -23.469 1 78.25 89 ASP A CA 1
ATOM 719 C C . ASP A 1 89 ? 1.109 -10.992 -22.641 1 78.25 89 ASP A C 1
ATOM 721 O O . ASP A 1 89 ? 0.988 -10.953 -21.422 1 78.25 89 ASP A O 1
ATOM 725 N N . PRO A 1 90 ? 1.204 -12.055 -23.391 1 85.31 90 PRO A N 1
ATOM 726 C CA . PRO A 1 90 ? 1.154 -13.328 -22.688 1 85.31 90 PRO A CA 1
ATOM 727 C C . PRO A 1 90 ? 2.289 -13.492 -21.672 1 85.31 90 PRO A C 1
ATOM 729 O O . PRO A 1 90 ? 2.178 -14.281 -20.734 1 85.31 90 PRO A O 1
ATOM 732 N N . ALA A 1 91 ? 3.354 -12.758 -21.891 1 89.69 91 ALA A N 1
ATOM 733 C CA . ALA A 1 91 ? 4.5 -12.859 -20.984 1 89.69 91 ALA A CA 1
ATOM 734 C C . ALA A 1 91 ? 4.453 -11.773 -19.906 1 89.69 91 ALA A C 1
ATOM 736 O O . ALA A 1 91 ? 5.453 -11.516 -19.234 1 89.69 91 ALA A O 1
ATOM 737 N N . ALA A 1 92 ? 3.311 -11.227 -19.797 1 85.69 92 ALA A N 1
ATOM 738 C CA . ALA A 1 92 ? 3.174 -10.102 -18.875 1 85.69 92 ALA A CA 1
ATOM 739 C C . ALA A 1 92 ? 3.555 -10.516 -17.453 1 85.69 92 ALA A C 1
ATOM 741 O O . ALA A 1 92 ? 4.34 -9.828 -16.797 1 85.69 92 ALA A O 1
ATOM 742 N N . VAL A 1 93 ? 3.041 -11.625 -16.953 1 92.31 93 VAL A N 1
ATOM 743 C CA . VAL A 1 93 ? 3.285 -12.078 -15.586 1 92.31 93 VAL A CA 1
ATOM 744 C C . VAL A 1 93 ? 4.77 -12.391 -15.406 1 92.31 93 VAL A C 1
ATOM 746 O O . VAL A 1 93 ? 5.348 -12.078 -14.359 1 92.31 93 VAL A O 1
ATOM 749 N N . ASP A 1 94 ? 5.414 -12.953 -16.391 1 92.94 94 ASP A N 1
ATOM 750 C CA . ASP A 1 94 ? 6.84 -13.25 -16.328 1 92.94 94 ASP A CA 1
ATOM 751 C C . ASP A 1 94 ? 7.664 -11.977 -16.188 1 92.94 94 ASP A C 1
ATOM 753 O O . ASP A 1 94 ? 8.625 -11.93 -15.414 1 92.94 94 ASP A O 1
ATOM 757 N N . LYS A 1 95 ? 7.332 -11.016 -16.922 1 89.12 95 LYS A N 1
ATOM 758 C CA . LYS A 1 95 ? 8.039 -9.734 -16.859 1 89.12 95 LYS A CA 1
ATOM 759 C C . LYS A 1 95 ? 7.84 -9.062 -15.508 1 89.12 95 LYS A C 1
ATOM 761 O O . LYS A 1 95 ? 8.789 -8.516 -14.938 1 89.12 95 LYS A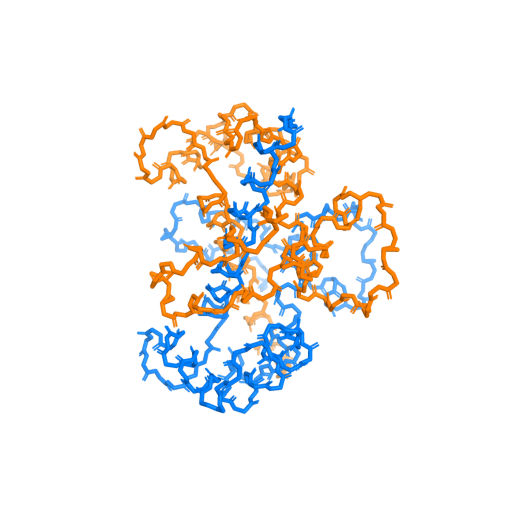 O 1
ATOM 766 N N . ILE A 1 96 ? 6.594 -9.125 -15.078 1 90.56 96 ILE A N 1
ATOM 767 C CA . ILE A 1 96 ? 6.293 -8.547 -13.773 1 90.56 96 ILE A CA 1
ATOM 768 C C . ILE A 1 96 ? 7.078 -9.281 -12.688 1 90.56 96 ILE A C 1
ATOM 770 O O . ILE A 1 96 ? 7.656 -8.648 -11.797 1 90.56 96 ILE A O 1
ATOM 774 N N . MET A 1 97 ? 7.094 -10.602 -12.758 1 93.69 97 MET A N 1
ATOM 775 C CA . MET A 1 97 ? 7.855 -11.406 -11.812 1 93.69 97 MET A CA 1
ATOM 776 C C . MET A 1 97 ? 9.32 -10.984 -11.797 1 93.69 97 MET A C 1
ATOM 778 O O . MET A 1 97 ? 9.922 -10.844 -10.727 1 93.69 97 MET A O 1
ATOM 782 N N . LYS A 1 98 ? 9.891 -10.797 -12.945 1 92.12 98 LYS A N 1
ATOM 783 C CA . LYS A 1 98 ? 11.297 -10.414 -13.055 1 92.12 98 LYS A CA 1
ATOM 784 C C . LYS A 1 98 ? 11.539 -9.039 -12.445 1 92.12 98 LYS A C 1
ATOM 786 O O . LYS A 1 98 ? 12.539 -8.828 -11.758 1 92.12 98 LYS A O 1
ATOM 791 N N . ASP A 1 99 ? 10.617 -8.188 -12.688 1 89.69 99 ASP A N 1
ATOM 792 C CA . ASP A 1 99 ? 10.742 -6.832 -12.164 1 89.69 99 ASP A CA 1
ATOM 793 C C . ASP A 1 99 ? 10.617 -6.816 -10.641 1 89.69 99 ASP A C 1
ATOM 795 O O . ASP A 1 99 ? 11.281 -6.027 -9.969 1 89.69 99 ASP A O 1
ATOM 799 N N . LEU A 1 100 ? 9.75 -7.633 -10.125 1 91.69 100 LEU A N 1
ATOM 800 C CA . LEU A 1 100 ? 9.469 -7.637 -8.688 1 91.69 100 LEU A CA 1
ATOM 801 C C . LEU A 1 100 ? 10.57 -8.359 -7.922 1 91.69 100 LEU A C 1
ATOM 803 O O . LEU A 1 100 ? 10.844 -8.031 -6.766 1 91.69 100 LEU A O 1
ATOM 807 N N . ASP A 1 101 ? 11.133 -9.383 -8.516 1 94.5 101 ASP A N 1
ATOM 808 C CA . ASP A 1 101 ? 12.109 -10.242 -7.844 1 94.5 101 ASP A CA 1
ATOM 809 C C . ASP A 1 101 ? 13.461 -9.547 -7.711 1 94.5 101 ASP A C 1
ATOM 811 O O . ASP A 1 101 ? 14.461 -10.023 -8.25 1 94.5 101 ASP A O 1
ATOM 815 N N . ALA A 1 102 ? 13.523 -8.578 -6.844 1 88.38 102 ALA A N 1
ATOM 816 C CA . ALA A 1 102 ? 14.695 -7.719 -6.68 1 88.38 102 ALA A CA 1
ATOM 817 C C . ALA A 1 102 ? 15.859 -8.484 -6.066 1 88.38 102 ALA A C 1
ATOM 819 O O . ALA A 1 102 ? 17.031 -8.203 -6.363 1 88.38 102 ALA A O 1
ATOM 820 N N . ASN A 1 103 ? 15.617 -9.508 -5.195 1 89.38 103 ASN A N 1
ATOM 821 C CA . ASN A 1 103 ? 16.703 -10.219 -4.535 1 89.38 103 ASN A CA 1
ATOM 822 C C . ASN A 1 103 ? 17.125 -11.453 -5.324 1 89.38 103 ASN A C 1
ATOM 824 O O . ASN A 1 103 ? 18.016 -12.195 -4.906 1 89.38 103 ASN A O 1
ATOM 828 N N . GLY A 1 104 ? 16.422 -11.797 -6.387 1 94.88 104 GLY A N 1
ATOM 829 C CA . GLY A 1 104 ? 16.844 -12.797 -7.359 1 94.88 104 GLY A CA 1
ATOM 830 C C . GLY A 1 104 ? 16.609 -14.219 -6.887 1 94.88 104 GLY A C 1
ATOM 831 O O . GLY A 1 104 ? 17.234 -15.156 -7.383 1 94.88 104 GLY A O 1
ATOM 832 N N . ASP A 1 105 ? 15.727 -14.477 -5.938 1 96 105 ASP A N 1
ATOM 833 C CA . ASP A 1 105 ? 15.531 -15.828 -5.418 1 96 105 ASP A CA 1
ATOM 834 C C . ASP A 1 105 ? 14.414 -16.547 -6.168 1 96 105 ASP A C 1
ATOM 836 O O . ASP A 1 105 ? 14.102 -17.703 -5.867 1 96 105 ASP A O 1
ATOM 840 N N . GLY A 1 106 ? 13.789 -15.836 -7.105 1 96.56 106 GLY A N 1
ATOM 841 C CA . GLY A 1 106 ? 12.773 -16.438 -7.949 1 96.56 106 GLY A CA 1
ATOM 842 C C . GLY A 1 106 ? 11.398 -16.469 -7.305 1 96.56 106 GLY A C 1
ATOM 843 O O . GLY A 1 106 ? 10.461 -17.062 -7.844 1 96.56 106 GLY A O 1
ATOM 844 N N . LEU A 1 107 ? 11.289 -15.906 -6.125 1 97.81 107 LEU A N 1
ATOM 845 C CA . LEU A 1 107 ? 10.039 -15.797 -5.391 1 97.81 107 LEU A CA 1
ATOM 846 C C . LEU A 1 107 ? 9.68 -14.336 -5.145 1 97.81 107 LEU A C 1
ATOM 848 O O . LEU A 1 107 ? 10.539 -13.453 -5.266 1 97.81 107 LEU A O 1
ATOM 852 N N . VAL A 1 108 ? 8.477 -14.047 -4.891 1 97.5 108 VAL A N 1
ATOM 853 C CA . VAL A 1 108 ? 8.016 -12.711 -4.52 1 97.5 108 VAL A CA 1
ATOM 854 C C . VAL A 1 108 ? 7.617 -12.695 -3.045 1 97.5 108 VAL A C 1
ATOM 856 O O . VAL A 1 108 ? 6.609 -13.297 -2.664 1 97.5 108 VAL A O 1
ATOM 859 N N . ASN A 1 109 ? 8.477 -12.094 -2.201 1 95.62 109 ASN A N 1
ATOM 860 C CA . ASN A 1 109 ? 8.102 -11.898 -0.803 1 95.62 109 ASN A CA 1
ATOM 861 C C . ASN A 1 109 ? 7.133 -10.734 -0.64 1 95.62 109 ASN A C 1
ATOM 863 O O . ASN A 1 109 ? 6.727 -10.109 -1.625 1 95.62 109 ASN A O 1
ATOM 867 N N . PHE A 1 110 ? 6.699 -10.422 0.568 1 93.69 110 PHE A N 1
ATOM 868 C CA . PHE A 1 110 ? 5.672 -9.414 0.795 1 93.69 110 PHE A CA 1
ATOM 869 C C . PHE A 1 110 ? 6.172 -8.039 0.382 1 93.69 110 PHE A C 1
ATOM 871 O O . PHE A 1 110 ? 5.434 -7.262 -0.233 1 93.69 110 PHE A O 1
ATOM 878 N N . GLU A 1 111 ? 7.398 -7.742 0.752 1 92.19 111 GLU A N 1
ATOM 879 C CA . GLU A 1 111 ? 7.961 -6.441 0.401 1 92.19 111 GLU A CA 1
ATOM 880 C C . GLU A 1 111 ? 7.973 -6.234 -1.11 1 92.19 111 GLU A C 1
ATOM 882 O O . GLU A 1 111 ? 7.621 -5.16 -1.598 1 92.19 111 GLU A O 1
ATOM 887 N N . GLU A 1 112 ? 8.375 -7.258 -1.813 1 92.19 112 GLU A N 1
ATOM 888 C CA . GLU A 1 112 ? 8.359 -7.195 -3.271 1 92.19 112 GLU A CA 1
ATOM 889 C C . GLU A 1 112 ? 6.93 -7.082 -3.803 1 92.19 112 GLU A C 1
ATOM 891 O O . GLU A 1 112 ? 6.672 -6.336 -4.75 1 92.19 112 GLU A O 1
ATOM 896 N N . PHE A 1 113 ? 6.016 -7.781 -3.221 1 96.25 113 PHE A N 1
ATOM 897 C CA . PHE A 1 113 ? 4.609 -7.75 -3.607 1 96.25 113 PHE A CA 1
ATOM 898 C C . PHE A 1 113 ? 4.039 -6.34 -3.461 1 96.25 113 PHE A C 1
ATOM 900 O O . PHE A 1 113 ? 3.367 -5.84 -4.363 1 96.25 113 PHE A O 1
ATOM 907 N N . VAL A 1 114 ? 4.332 -5.746 -2.359 1 94.5 114 VAL A N 1
ATOM 908 C CA . VAL A 1 114 ? 3.734 -4.438 -2.113 1 94.5 114 VAL A CA 1
ATOM 909 C C . VAL A 1 114 ? 4.328 -3.41 -3.074 1 94.5 114 VAL A C 1
ATOM 911 O O . VAL A 1 114 ? 3.674 -2.422 -3.418 1 94.5 114 VAL A O 1
ATOM 914 N N . SER A 1 115 ? 5.484 -3.645 -3.564 1 90.88 115 SER A N 1
ATOM 915 C CA . SER A 1 115 ? 6.059 -2.754 -4.57 1 90.88 115 SER A CA 1
ATOM 916 C C . SER A 1 115 ? 5.195 -2.715 -5.828 1 90.88 115 SER A C 1
ATOM 918 O O . SER A 1 115 ? 5.105 -1.682 -6.496 1 90.88 115 SER A O 1
ATOM 920 N N . LEU A 1 116 ? 4.574 -3.854 -6.219 1 90.19 116 LEU A N 1
ATOM 921 C CA . LEU A 1 116 ? 3.633 -3.898 -7.332 1 90.19 116 LEU A CA 1
ATOM 922 C C . LEU A 1 116 ? 2.428 -3.002 -7.062 1 90.19 116 LEU A C 1
ATOM 924 O O . LEU A 1 116 ? 2.051 -2.189 -7.91 1 90.19 116 LEU A O 1
ATOM 928 N N . VAL A 1 117 ? 1.857 -3.121 -5.883 1 92.19 117 VAL A N 1
ATOM 929 C CA . VAL A 1 117 ? 0.671 -2.365 -5.496 1 92.19 117 VAL A CA 1
ATOM 930 C C . VAL A 1 117 ? 0.986 -0.871 -5.5 1 92.19 117 VAL A C 1
ATOM 932 O O . VAL A 1 117 ? 0.177 -0.061 -5.957 1 92.19 117 VAL A O 1
ATOM 935 N N . VAL A 1 118 ? 2.201 -0.558 -5.02 1 90.69 118 VAL A N 1
ATOM 936 C CA . VAL A 1 118 ? 2.633 0.835 -4.98 1 90.69 118 VAL A CA 1
ATOM 937 C C . VAL A 1 118 ? 2.744 1.382 -6.402 1 90.69 118 VAL A C 1
ATOM 939 O O . VAL A 1 118 ? 2.223 2.459 -6.699 1 90.69 118 VAL A O 1
ATOM 942 N N . GLY A 1 119 ? 3.4 0.65 -7.242 1 86.56 119 GLY A N 1
ATOM 943 C CA . GLY A 1 119 ? 3.537 1.08 -8.625 1 86.56 119 GLY A CA 1
ATOM 944 C C . GLY A 1 119 ? 2.205 1.335 -9.305 1 86.56 119 GLY A C 1
ATOM 945 O O . GLY A 1 119 ? 2.018 2.369 -9.945 1 86.56 119 GLY A O 1
ATOM 946 N N . LEU A 1 120 ? 1.295 0.449 -9.109 1 85.75 120 LEU A N 1
ATOM 947 C CA . LEU A 1 120 ? -0.022 0.581 -9.727 1 85.75 120 LEU A CA 1
ATOM 948 C C . LEU A 1 120 ? -0.79 1.75 -9.117 1 85.75 120 LEU A C 1
ATOM 950 O O . LEU A 1 120 ? -1.416 2.529 -9.836 1 85.75 120 LEU A O 1
ATOM 954 N N . SER A 1 121 ? -0.76 1.892 -7.801 1 89.56 121 SER A N 1
ATOM 955 C CA . SER A 1 121 ? -1.482 2.961 -7.121 1 89.56 121 SER A CA 1
ATOM 956 C C . SER A 1 121 ? -0.945 4.332 -7.516 1 89.56 121 SER A C 1
ATOM 958 O O . SER A 1 121 ? -1.714 5.281 -7.684 1 89.56 121 SER A O 1
ATOM 960 N N . VAL A 1 122 ? 0.376 4.473 -7.605 1 88.69 122 VAL A N 1
ATOM 961 C CA . VAL A 1 122 ? 0.991 5.742 -7.984 1 88.69 122 VAL A CA 1
ATOM 962 C C . VAL A 1 122 ? 0.55 6.125 -9.398 1 88.69 122 VAL A C 1
ATOM 964 O O . VAL A 1 122 ? 0.206 7.281 -9.648 1 88.69 122 VAL A O 1
ATOM 967 N N . ALA A 1 123 ? 0.556 5.207 -10.281 1 83.06 123 ALA A N 1
ATOM 968 C CA . ALA A 1 123 ? 0.097 5.461 -11.648 1 83.06 123 ALA A CA 1
ATOM 969 C C . ALA A 1 123 ? -1.354 5.934 -11.656 1 83.06 123 ALA A C 1
ATOM 971 O O . ALA A 1 123 ? -1.692 6.902 -12.344 1 83.06 123 ALA A O 1
ATOM 972 N N . CYS A 1 124 ? -2.17 5.23 -10.922 1 81.62 124 CYS A N 1
ATOM 973 C CA . CYS A 1 124 ? -3.58 5.602 -10.859 1 81.62 124 CYS A CA 1
ATOM 974 C C . CYS A 1 124 ? -3.752 6.984 -10.242 1 81.62 124 CYS A C 1
ATOM 976 O O . CYS A 1 124 ? -4.609 7.758 -10.672 1 81.62 124 CYS A O 1
ATOM 978 N N . GLU A 1 125 ? -3.004 7.262 -9.273 1 86.94 125 GLU A N 1
ATOM 979 C CA . GLU A 1 125 ? -3.1 8.555 -8.609 1 86.94 125 GLU A CA 1
ATOM 980 C C . GLU A 1 125 ? -2.676 9.688 -9.539 1 86.94 125 GLU A C 1
ATOM 982 O O . GLU A 1 125 ? -3.236 10.789 -9.484 1 86.94 125 GLU A O 1
ATOM 987 N N . GLN A 1 126 ? -1.644 9.445 -10.32 1 83.75 126 GLN A N 1
ATOM 988 C CA . GLN A 1 126 ? -1.215 10.453 -11.289 1 83.75 126 GLN A CA 1
ATOM 989 C C . GLN A 1 126 ? -2.32 10.758 -12.289 1 83.75 126 GLN A C 1
ATOM 991 O O . GLN A 1 126 ? -2.539 11.914 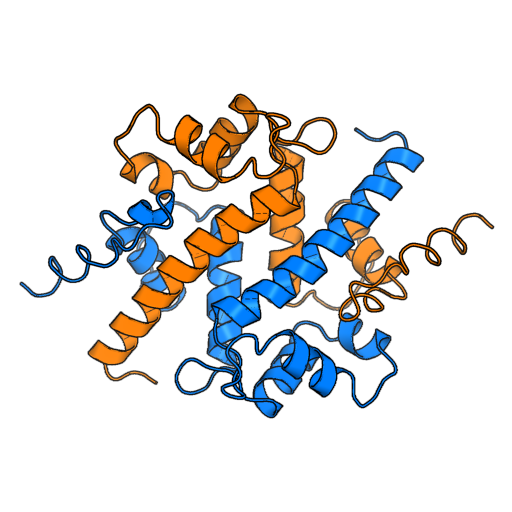-12.656 1 83.75 126 GLN A O 1
ATOM 996 N N . CYS A 1 127 ? -2.971 9.805 -12.719 1 76.56 127 CYS A N 1
ATOM 997 C CA . CYS A 1 127 ? -4.102 10 -13.617 1 76.56 127 CYS A CA 1
ATOM 998 C C . CYS A 1 127 ? -5.223 10.766 -12.93 1 76.56 127 CYS A C 1
ATOM 1000 O O . CYS A 1 127 ? -5.871 11.609 -13.555 1 76.56 127 CYS A O 1
ATOM 1002 N N . TYR A 1 128 ? -5.441 10.359 -11.703 1 78.69 128 TYR A N 1
ATOM 1003 C CA . TYR A 1 128 ? -6.449 11.055 -10.906 1 78.69 128 TYR A CA 1
ATOM 1004 C C . TYR A 1 128 ? -6.148 12.547 -10.828 1 78.69 128 TYR A C 1
ATOM 1006 O O . TYR A 1 128 ? -7.043 13.375 -11 1 78.69 128 TYR A O 1
ATOM 1014 N N . GLN A 1 129 ? -4.879 12.867 -10.547 1 83.69 129 GLN A N 1
ATOM 1015 C CA . GLN A 1 129 ? -4.488 14.273 -10.43 1 83.69 129 GLN A CA 1
ATOM 1016 C C . GLN A 1 129 ? -4.68 15.008 -11.75 1 83.69 129 GLN A C 1
ATOM 1018 O O . GLN A 1 129 ? -5.105 16.156 -11.766 1 83.69 129 GLN A O 1
ATOM 1023 N N . LEU A 1 130 ? -4.324 14.406 -12.773 1 79.12 130 LEU A N 1
ATOM 1024 C CA . LEU A 1 130 ? -4.473 15.008 -14.094 1 79.12 130 LEU A CA 1
ATOM 1025 C C . LEU A 1 130 ? -5.938 15.305 -14.391 1 79.12 130 LEU A C 1
ATOM 1027 O O . LEU A 1 130 ? -6.262 16.359 -14.93 1 79.12 130 LEU A O 1
ATOM 1031 N N . GLU A 1 131 ? -6.789 14.391 -14.055 1 75.81 131 GLU A N 1
ATOM 1032 C CA . GLU A 1 131 ? -8.219 14.562 -14.297 1 75.81 131 GLU A CA 1
ATOM 1033 C C . GLU A 1 131 ? -8.789 15.695 -13.445 1 75.81 131 GLU A C 1
ATOM 1035 O O . GLU A 1 131 ? -9.664 16.438 -13.891 1 75.81 131 GLU A O 1
ATOM 1040 N N . MET A 1 132 ? -8.312 15.75 -12.234 1 79.81 132 MET A N 1
ATOM 1041 C CA . MET A 1 132 ? -8.773 16.812 -11.344 1 79.81 132 MET A CA 1
ATOM 1042 C C . MET A 1 132 ? -8.359 18.188 -11.875 1 79.81 132 MET A C 1
ATOM 1044 O O . MET A 1 132 ? -9.125 19.141 -11.789 1 79.81 132 MET A O 1
ATOM 1048 N N . LYS A 1 133 ? -7.188 18.25 -12.367 1 79.88 133 LYS A N 1
ATOM 1049 C CA . LYS A 1 133 ? -6.703 19.516 -12.93 1 79.88 133 LYS A CA 1
ATOM 1050 C C . LYS A 1 133 ? -7.516 19.922 -14.156 1 79.88 133 LYS A C 1
ATOM 1052 O O . LYS A 1 133 ? -7.781 21.109 -14.367 1 79.88 133 LYS A O 1
ATOM 1057 N N . LYS A 1 134 ? -7.914 19 -14.898 1 76.25 134 LYS A N 1
ATOM 1058 C CA . LYS A 1 134 ? -8.711 19.281 -16.094 1 76.25 134 LYS A CA 1
ATOM 1059 C C . LYS A 1 134 ? -10.117 19.75 -15.719 1 76.25 134 LYS A C 1
ATOM 1061 O O . LYS A 1 134 ? -10.68 20.609 -16.391 1 76.25 134 LYS A O 1
ATOM 1066 N N . THR A 1 135 ? -10.656 19.172 -14.641 1 76.56 135 THR A N 1
ATOM 1067 C CA . THR A 1 135 ? -12.039 19.469 -14.266 1 76.56 135 THR A CA 1
ATOM 1068 C C . THR A 1 135 ? -12.102 20.672 -13.32 1 76.56 135 THR A C 1
ATOM 1070 O O . THR A 1 135 ? -13.188 21.141 -12.984 1 76.56 135 THR A O 1
ATOM 1073 N N . GLY A 1 136 ? -11.023 21.172 -12.93 1 69.5 136 GLY A N 1
ATOM 1074 C CA . GLY A 1 136 ? -10.961 22.328 -12.062 1 69.5 136 GLY A CA 1
ATOM 1075 C C . GLY A 1 136 ? -11.258 22.016 -10.609 1 69.5 136 GLY A C 1
ATOM 1076 O O . GLY A 1 136 ? -11.719 22.875 -9.859 1 69.5 136 GLY A O 1
ATOM 1077 N N . LYS A 1 137 ? -11.148 20.75 -10.422 1 62.56 137 LYS A N 1
ATOM 1078 C CA . LYS A 1 137 ? -11.398 20.359 -9.039 1 62.56 137 LYS A CA 1
ATOM 1079 C C . LYS A 1 137 ? -10.102 20.312 -8.234 1 62.56 137 LYS A C 1
ATOM 1081 O O . LYS A 1 137 ? -9.047 19.969 -8.773 1 62.56 137 LYS A O 1
ATOM 1086 N N . LYS A 1 138 ? -9.992 20.938 -6.902 1 55.94 138 LYS A N 1
ATOM 1087 C CA . LYS A 1 138 ? -8.836 20.953 -6.004 1 55.94 138 LYS A CA 1
ATOM 1088 C C . LYS A 1 138 ? -9.086 20.078 -4.777 1 55.94 138 LYS A C 1
ATOM 1090 O O . LYS A 1 138 ? -10.227 19.953 -4.32 1 55.94 138 LYS A O 1
ATOM 1095 N N . MET B 1 1 ? -13.195 14.664 -28.453 1 17.94 1 MET B N 1
ATOM 1096 C CA . MET B 1 1 ? -11.961 14.234 -29.094 1 17.94 1 MET B CA 1
ATOM 1097 C C . MET B 1 1 ? -10.828 14.109 -28.078 1 17.94 1 MET B C 1
ATOM 1099 O O . MET B 1 1 ? -9.672 13.898 -28.453 1 17.94 1 MET B O 1
ATOM 1103 N N . LEU B 1 2 ? -10.969 14.711 -26.859 1 20.66 2 LEU B N 1
ATOM 1104 C CA . LEU B 1 2 ? -10.047 14.984 -25.75 1 20.66 2 LEU B CA 1
ATOM 1105 C C . LEU B 1 2 ? -9.727 13.703 -24.984 1 20.66 2 LEU B C 1
ATOM 1107 O O . LEU B 1 2 ? -8.945 13.727 -24.031 1 20.66 2 LEU B O 1
ATOM 1111 N N . SER B 1 3 ? -10.688 12.773 -25.172 1 23.86 3 SER B N 1
ATOM 1112 C CA . SER B 1 3 ? -10.648 11.617 -24.281 1 23.86 3 SER B CA 1
ATOM 1113 C C . SER B 1 3 ? -9.484 10.695 -24.625 1 23.86 3 SER B C 1
ATOM 1115 O O . SER B 1 3 ? -9.031 9.914 -23.781 1 23.86 3 SER B O 1
ATOM 1117 N N . LYS B 1 4 ? -9.18 10.672 -25.984 1 25.62 4 LYS B N 1
ATOM 1118 C CA . LYS B 1 4 ? -8.266 9.68 -26.547 1 25.62 4 LYS B CA 1
ATOM 1119 C C . LYS B 1 4 ? -6.824 9.961 -26.141 1 25.62 4 LYS B C 1
ATOM 1121 O O . LYS B 1 4 ? -6.008 9.047 -26.062 1 25.62 4 LYS B O 1
ATOM 1126 N N . ASP B 1 5 ? -6.352 11.125 -26.297 1 26.22 5 ASP B N 1
ATOM 1127 C CA . ASP B 1 5 ? -4.953 11.539 -26.266 1 26.22 5 ASP B CA 1
ATOM 1128 C C . ASP B 1 5 ? -4.363 11.383 -24.859 1 26.22 5 ASP B C 1
ATOM 1130 O O . ASP B 1 5 ? -3.15 11.242 -24.703 1 26.22 5 ASP B O 1
ATOM 1134 N N . LEU B 1 6 ? -5.121 11.805 -23.938 1 25.12 6 LEU B N 1
ATOM 1135 C CA . LEU B 1 6 ? -4.523 11.844 -22.609 1 25.12 6 LEU B CA 1
ATOM 1136 C C . LEU B 1 6 ? -4.109 10.453 -22.141 1 25.12 6 LEU B C 1
ATOM 1138 O O . LEU B 1 6 ? -3.264 10.305 -21.266 1 25.12 6 LEU B O 1
ATOM 1142 N N . PHE B 1 7 ? -4.824 9.508 -22.75 1 27.56 7 PHE B N 1
ATOM 1143 C CA . PHE B 1 7 ? -4.539 8.117 -22.422 1 27.56 7 PHE B CA 1
ATOM 1144 C C . PHE B 1 7 ? -3.168 7.711 -22.953 1 27.56 7 PHE B C 1
ATOM 1146 O O . PHE B 1 7 ? -2.584 6.73 -22.469 1 27.56 7 PHE B O 1
ATOM 1153 N N . GLY B 1 8 ? -2.789 8.359 -24.094 1 27.23 8 GLY B N 1
ATOM 1154 C CA . GLY B 1 8 ? -1.56 7.914 -24.734 1 27.23 8 GLY B CA 1
ATOM 1155 C C . GLY B 1 8 ? -0.337 8.078 -23.859 1 27.23 8 GLY B C 1
ATOM 1156 O O . GLY B 1 8 ? 0.563 7.238 -23.859 1 27.23 8 GLY B O 1
ATOM 1157 N N . LYS B 1 9 ? -0.118 9.414 -23.531 1 27.03 9 LYS B N 1
ATOM 1158 C CA . LYS B 1 9 ? 1.222 9.766 -23.078 1 27.03 9 LYS B CA 1
ATOM 1159 C C . LYS B 1 9 ? 1.495 9.195 -21.688 1 27.03 9 LYS B C 1
ATOM 1161 O O . LYS B 1 9 ? 2.496 9.539 -21.062 1 27.03 9 LYS B O 1
ATOM 1166 N N . CYS B 1 10 ? 0.571 8.914 -21.062 1 27.09 10 CYS B N 1
ATOM 1167 C CA . CYS B 1 10 ? 0.97 8.289 -19.797 1 27.09 10 CYS B CA 1
ATOM 1168 C C . CYS B 1 10 ? 1.901 7.105 -20.062 1 27.09 10 CYS B C 1
ATOM 1170 O O . CYS B 1 10 ? 2.066 6.246 -19.188 1 27.09 10 CYS B O 1
ATOM 1172 N N . GLN B 1 11 ? 2.484 6.898 -21.234 1 25.62 11 GLN B N 1
ATOM 1173 C CA . GLN B 1 11 ? 3.432 5.852 -21.609 1 25.62 11 GLN B CA 1
ATOM 1174 C C . GLN B 1 11 ? 4.738 5.992 -20.828 1 25.62 11 GLN B C 1
ATOM 1176 O O . GLN B 1 11 ? 5.699 5.262 -21.078 1 25.62 11 GLN B O 1
ATOM 1181 N N . LEU B 1 12 ? 5.117 6.93 -20.406 1 28.25 12 LEU B N 1
ATOM 1182 C CA . LEU B 1 12 ? 6.523 6.762 -20.062 1 28.25 12 LEU B CA 1
ATOM 1183 C C . LEU B 1 12 ? 6.742 5.477 -19.266 1 28.25 12 LEU B C 1
ATOM 1185 O O . LEU B 1 12 ? 5.828 4.996 -18.594 1 28.25 12 LEU B O 1
ATOM 1189 N N . LYS B 1 13 ? 8.086 4.422 -19.344 1 28.3 13 LYS B N 1
ATOM 1190 C CA . LYS B 1 13 ? 8.852 3.357 -18.688 1 28.3 13 LYS B CA 1
ATOM 1191 C C . LYS B 1 13 ? 8.789 3.479 -17.172 1 28.3 13 LYS B C 1
ATOM 1193 O O . LYS B 1 13 ? 9.367 4.398 -16.594 1 28.3 13 LYS B O 1
ATOM 1198 N N . LEU B 1 14 ? 7.996 3.525 -16.359 1 33.03 14 LEU B N 1
ATOM 1199 C CA . LEU B 1 14 ? 7.598 2.309 -15.656 1 33.03 14 LEU B CA 1
ATOM 1200 C C . LEU B 1 14 ? 7.688 1.098 -16.578 1 33.03 14 LEU B C 1
ATOM 1202 O O . LEU B 1 14 ? 6.84 0.919 -17.453 1 33.03 14 LEU B O 1
ATOM 1206 N N . ASN B 1 15 ? 8.469 0.343 -17.328 1 33.19 15 ASN B N 1
ATOM 1207 C CA . ASN B 1 15 ? 8.273 -0.944 -17.984 1 33.19 15 ASN B CA 1
ATOM 1208 C C . ASN B 1 15 ? 7.324 -1.839 -17.188 1 33.19 15 ASN B C 1
ATOM 1210 O O . ASN B 1 15 ? 7.223 -3.037 -17.453 1 33.19 15 ASN B O 1
ATOM 1214 N N . TRP B 1 16 ? 7.387 -1.799 -16.031 1 32.81 16 TRP B N 1
ATOM 1215 C CA . TRP B 1 16 ? 6.203 -2.4 -15.414 1 32.81 16 TRP B CA 1
ATOM 1216 C C . TRP B 1 16 ? 4.93 -1.726 -15.914 1 32.81 16 TRP B C 1
ATOM 1218 O O . TRP B 1 16 ? 3.822 -2.152 -15.578 1 32.81 16 TRP B O 1
ATOM 1228 N N . ILE B 1 17 ? 4.961 -0.467 -16.547 1 36.56 17 ILE B N 1
ATOM 1229 C CA . ILE B 1 17 ? 4.195 0.771 -16.656 1 36.56 17 ILE B CA 1
ATOM 1230 C C . ILE B 1 17 ? 3.252 0.688 -17.859 1 36.56 17 ILE B C 1
ATOM 1232 O O . ILE B 1 17 ? 2.357 1.523 -18.016 1 36.56 17 ILE B O 1
ATOM 1236 N N . ALA B 1 18 ? 3.627 0.132 -18.891 1 33.53 18 ALA B N 1
ATOM 1237 C CA . ALA B 1 18 ? 2.615 0.156 -19.938 1 33.53 18 ALA B CA 1
ATOM 1238 C C . ALA B 1 18 ? 1.271 -0.34 -19.422 1 33.53 18 ALA B C 1
ATOM 1240 O O . ALA B 1 18 ? 0.344 -0.574 -20.203 1 33.53 18 ALA B O 1
ATOM 1241 N N . ILE B 1 19 ? 1.252 -0.843 -18.5 1 36.72 19 ILE B N 1
ATOM 1242 C CA . ILE B 1 19 ? 0.042 -1.255 -17.781 1 36.72 19 ILE B CA 1
ATOM 1243 C C . ILE B 1 19 ? -1.088 -0.271 -18.078 1 36.72 19 ILE B C 1
ATOM 1245 O O . ILE B 1 19 ? -2.184 -0.675 -18.484 1 36.72 19 ILE B O 1
ATOM 1249 N N . THR B 1 20 ? -1.699 0.818 -16.984 1 39.22 20 THR B N 1
ATOM 1250 C CA . THR B 1 20 ? -3.152 0.937 -17.016 1 39.22 20 THR B CA 1
ATOM 1251 C C . THR B 1 20 ? -3.637 1.409 -18.375 1 39.22 20 THR B C 1
ATOM 1253 O O . THR B 1 20 ? -3.359 2.539 -18.781 1 39.22 20 THR B O 1
ATOM 1256 N N . CYS B 1 21 ? -3.246 0.72 -19.469 1 33.81 21 CYS B N 1
ATOM 1257 C CA . CYS B 1 21 ? -3.84 1.069 -20.75 1 33.81 21 CYS B CA 1
ATOM 1258 C C . CYS B 1 21 ? -5.043 1.985 -20.562 1 33.81 21 CYS B C 1
ATOM 1260 O O . CYS B 1 21 ? -5.047 3.121 -21.031 1 33.81 21 CYS B O 1
ATOM 1262 N N . HIS B 1 22 ? -6.293 1.245 -20.781 1 33.34 22 HIS B N 1
ATOM 1263 C CA . HIS B 1 22 ? -7.652 1.762 -20.641 1 33.34 22 HIS B CA 1
ATOM 1264 C C . HIS B 1 22 ? -7.918 2.221 -19.219 1 33.34 22 HIS B C 1
ATOM 1266 O O . HIS B 1 22 ? -8.266 1.41 -18.359 1 33.34 22 HIS B O 1
ATOM 1272 N N . SER B 1 23 ? -6.977 2.885 -18.438 1 40.31 23 SER B N 1
ATOM 1273 C CA . SER B 1 23 ? -7.105 3.783 -17.281 1 40.31 23 SER B CA 1
ATOM 1274 C C . SER B 1 23 ? -8.555 4.207 -17.078 1 40.31 23 SER B C 1
ATOM 1276 O O . SER B 1 23 ? -8.898 4.75 -16.031 1 40.31 23 SER B O 1
ATOM 1278 N N . GLN B 1 24 ? -9.055 4.312 -18.078 1 37.09 24 GLN B N 1
ATOM 1279 C CA . GLN B 1 24 ? -10.453 4.73 -18.016 1 37.09 24 GLN B CA 1
ATOM 1280 C C . GLN B 1 24 ? -11.25 3.848 -17.047 1 37.09 24 GLN B C 1
ATOM 1282 O O . GLN B 1 24 ? -12.07 4.344 -16.281 1 37.09 24 GLN B O 1
ATOM 1287 N N . HIS B 1 25 ? -11.047 2.559 -17.344 1 39.88 25 HIS B N 1
ATOM 1288 C CA . HIS B 1 25 ? -11.906 1.771 -16.453 1 39.88 25 HIS B CA 1
ATOM 1289 C C . HIS B 1 25 ? -11.445 1.864 -15.008 1 39.88 25 HIS B C 1
ATOM 1291 O O . HIS B 1 25 ? -12.266 1.975 -14.094 1 39.88 25 HIS B O 1
ATOM 1297 N N . PHE B 1 26 ? -10.125 1.632 -14.82 1 43.97 26 PHE B N 1
ATOM 1298 C CA . PHE B 1 26 ? -9.688 1.772 -13.438 1 43.97 26 PHE B CA 1
ATOM 1299 C C . PHE B 1 26 ? -9.875 3.203 -12.945 1 43.97 26 PHE B C 1
ATOM 1301 O O . PHE B 1 26 ? -10.391 3.428 -11.852 1 43.97 26 PHE B O 1
ATOM 1308 N N . LEU B 1 27 ? -9.336 4.141 -13.742 1 46.28 27 LEU B N 1
ATOM 1309 C CA . LEU B 1 27 ? -9.664 5.535 -13.461 1 46.28 27 LEU B CA 1
ATOM 1310 C C . LEU B 1 27 ? -11.172 5.73 -13.375 1 46.28 27 LEU B C 1
ATOM 1312 O O . LEU B 1 27 ? -11.656 6.512 -12.555 1 46.28 27 LEU B O 1
ATOM 1316 N N . LEU B 1 28 ? -11.82 5.078 -14.32 1 42.94 28 LEU B N 1
ATOM 1317 C CA . LEU B 1 28 ? -13.266 5.129 -14.188 1 42.94 28 LEU B CA 1
ATOM 1318 C C . LEU B 1 28 ? -13.711 4.539 -12.852 1 42.94 28 LEU B C 1
ATOM 1320 O O . LEU B 1 28 ? -14.578 5.109 -12.172 1 42.94 28 LEU B O 1
ATOM 1324 N N . TYR B 1 29 ? -12.984 3.465 -12.633 1 46.16 29 TYR B N 1
ATOM 1325 C CA . TYR B 1 29 ? -13.352 2.912 -11.336 1 46.16 29 TYR B CA 1
ATOM 1326 C C . TYR B 1 29 ? -12.977 3.865 -10.211 1 46.16 29 TYR B C 1
ATOM 1328 O O . TYR B 1 29 ? -13.773 4.113 -9.305 1 46.16 29 TYR B O 1
ATOM 1336 N N . LEU B 1 30 ? -11.719 4.324 -10.273 1 48.78 30 LEU B N 1
ATOM 1337 C CA . LEU B 1 30 ? -11.383 5.324 -9.266 1 48.78 30 LEU B CA 1
ATOM 1338 C C . LEU B 1 30 ? -12.305 6.531 -9.375 1 48.78 30 LEU B C 1
ATOM 1340 O O . LEU B 1 30 ? -12.695 7.109 -8.359 1 48.78 30 LEU B O 1
ATOM 1344 N N . ASN B 1 31 ? -12.414 6.973 -10.594 1 48.38 31 ASN B N 1
ATOM 1345 C CA . ASN B 1 31 ? -13.375 8.062 -10.758 1 48.38 31 ASN B CA 1
ATOM 1346 C C . ASN B 1 31 ? -14.75 7.676 -10.227 1 48.38 31 ASN B C 1
ATOM 1348 O O . ASN B 1 31 ? -15.453 8.508 -9.656 1 48.38 31 ASN B O 1
ATOM 1352 N N . ILE B 1 32 ? -15.211 6.477 -10.523 1 43.72 32 ILE B N 1
ATOM 1353 C CA . ILE B 1 32 ? -16.516 6.094 -9.984 1 43.72 32 ILE B CA 1
ATOM 1354 C C . ILE B 1 32 ? -16.453 6.082 -8.461 1 43.72 32 ILE B C 1
ATOM 1356 O O . ILE B 1 32 ? -17.391 6.547 -7.797 1 43.72 32 ILE B O 1
ATOM 1360 N N . VAL B 1 33 ? -15.516 5.387 -7.98 1 42.34 33 VAL B N 1
ATOM 1361 C CA . VAL B 1 33 ? -15.477 5.293 -6.523 1 42.34 33 VAL B CA 1
ATOM 1362 C C . VAL B 1 33 ? -15.336 6.688 -5.918 1 42.34 33 VAL B C 1
ATOM 1364 O O . VAL B 1 33 ? -15.945 6.992 -4.891 1 42.34 33 VAL B O 1
ATOM 1367 N N . PHE B 1 34 ? -14.398 7.457 -6.461 1 42.59 34 PHE B N 1
ATOM 1368 C CA . PHE B 1 34 ? -14.375 8.805 -5.914 1 42.59 34 PHE B CA 1
ATOM 1369 C C . PHE B 1 34 ? -15.586 9.602 -6.391 1 42.59 34 PHE B C 1
ATOM 1371 O O . PHE B 1 34 ? -16.078 10.469 -5.672 1 42.59 34 PHE B O 1
ATOM 1378 N N . GLN B 1 35 ? -15.805 9.633 -7.637 1 41.97 35 GLN B N 1
ATOM 1379 C CA . GLN B 1 35 ? -17.031 10.305 -8.055 1 41.97 35 GLN B CA 1
ATOM 1380 C C . GLN B 1 35 ? -18.234 9.367 -7.965 1 41.97 35 GLN B C 1
ATOM 1382 O O . GLN B 1 35 ? -18.078 8.148 -8.055 1 41.97 35 GLN B O 1
ATOM 1387 N N . SER B 1 36 ? -19.391 9.742 -7.305 1 38.22 36 SER B N 1
ATOM 1388 C CA . SER B 1 36 ? -20.734 9.203 -7.066 1 38.22 36 SER B CA 1
ATOM 1389 C C . SER B 1 36 ? -21.234 8.406 -8.266 1 38.22 36 SER B C 1
ATOM 1391 O O . SER B 1 36 ? -22.406 8.07 -8.352 1 38.22 36 SER B O 1
ATOM 1393 N N . LYS B 1 37 ? -20.688 8.43 -9.383 1 39.31 37 LYS B N 1
ATOM 1394 C CA . LYS B 1 37 ? -21.531 7.797 -10.398 1 39.31 37 LYS B CA 1
ATOM 1395 C C . LYS B 1 37 ? -21.297 6.289 -10.445 1 39.31 37 LYS B C 1
ATOM 1397 O O . LYS B 1 37 ? -20.156 5.832 -10.43 1 39.31 37 LYS B O 1
ATOM 1402 N N . HIS B 1 38 ? -22.25 5.465 -9.984 1 39.72 38 HIS B N 1
ATOM 1403 C CA . HIS B 1 38 ? -22.469 4.031 -9.82 1 39.72 38 HIS B CA 1
ATOM 1404 C C . HIS B 1 38 ? -22.109 3.27 -11.094 1 39.72 38 HIS B C 1
ATOM 1406 O O . HIS B 1 38 ? -22.891 3.273 -12.055 1 39.72 38 HIS B O 1
ATOM 1412 N N . ILE B 1 39 ? -21.094 3.396 -11.805 1 41.16 39 ILE B N 1
ATOM 1413 C CA . ILE B 1 39 ? -21.078 2.459 -12.93 1 41.16 39 ILE B CA 1
ATOM 1414 C C . ILE B 1 39 ? -21.141 1.027 -12.398 1 41.16 39 ILE B C 1
ATOM 1416 O O . ILE B 1 39 ? -20.484 0.693 -11.406 1 41.16 39 ILE B O 1
ATOM 1420 N N . PRO B 1 40 ? -22.047 0.195 -12.828 1 42.81 40 PRO B N 1
ATOM 1421 C CA . PRO B 1 40 ? -22.281 -1.202 -12.453 1 42.81 40 PRO B CA 1
ATOM 1422 C C . PRO B 1 40 ? -21 -2.039 -12.477 1 42.81 40 PRO B C 1
ATOM 1424 O O . PRO B 1 40 ? -21.078 -3.27 -12.539 1 42.81 40 PRO B O 1
ATOM 1427 N N . ALA B 1 41 ? -19.844 -1.568 -12.406 1 45.53 41 ALA B N 1
ATOM 1428 C CA . ALA B 1 41 ? -18.625 -2.316 -12.734 1 45.53 41 ALA B CA 1
ATOM 1429 C C . ALA B 1 41 ? -18.469 -3.533 -11.828 1 45.53 41 ALA B C 1
ATOM 1431 O O . ALA B 1 41 ? -19.062 -3.588 -10.75 1 45.53 41 ALA B O 1
ATOM 1432 N N . THR B 1 42 ? -17.859 -4.68 -12.367 1 56.66 42 THR B N 1
ATOM 1433 C CA . THR B 1 42 ? -17.484 -5.871 -11.617 1 56.66 42 THR B CA 1
ATOM 1434 C C . THR B 1 42 ? -16.922 -5.492 -10.25 1 56.66 42 THR B C 1
ATOM 1436 O O . THR B 1 42 ? -16.406 -4.387 -10.062 1 56.66 42 THR B O 1
ATOM 1439 N N . MET B 1 43 ? -17.406 -6.141 -9.266 1 62.97 43 MET B N 1
ATOM 1440 C CA . MET B 1 43 ? -17.078 -5.938 -7.855 1 62.97 43 MET B CA 1
ATOM 1441 C C . MET B 1 43 ? -15.57 -5.801 -7.668 1 62.97 43 MET B C 1
ATOM 1443 O O . MET B 1 43 ? -14.805 -6.688 -8.062 1 62.97 43 MET B O 1
ATOM 1447 N N . PRO B 1 44 ? -15.141 -4.617 -7.383 1 79 44 PRO B N 1
ATOM 1448 C CA . PRO B 1 44 ? -13.703 -4.465 -7.113 1 79 44 PRO B CA 1
ATOM 1449 C C . PRO B 1 44 ? -13.172 -5.523 -6.156 1 79 44 PRO B C 1
ATOM 1451 O O . PRO B 1 44 ? -13.875 -5.938 -5.23 1 79 44 PRO B O 1
ATOM 1454 N N . SER B 1 45 ? -12.023 -6.09 -6.492 1 87.75 45 SER B N 1
ATOM 1455 C CA . SER B 1 45 ? -11.352 -7.051 -5.621 1 87.75 45 SER B CA 1
ATOM 1456 C C . SER B 1 45 ? -10.867 -6.391 -4.34 1 87.75 45 SER B C 1
ATOM 1458 O O . SER B 1 45 ? -10.945 -5.168 -4.195 1 87.75 45 SER B O 1
ATOM 1460 N N . GLU B 1 46 ? -10.477 -7.191 -3.381 1 91.19 46 GLU B N 1
ATOM 1461 C CA . GLU B 1 46 ? -9.938 -6.668 -2.131 1 91.19 46 GLU B CA 1
ATOM 1462 C C . GLU B 1 46 ? -8.703 -5.809 -2.385 1 91.19 46 GLU B C 1
ATOM 1464 O O . GLU B 1 46 ? -8.531 -4.758 -1.765 1 91.19 46 GLU B O 1
ATOM 1469 N N . LEU B 1 47 ? -7.844 -6.219 -3.299 1 92.94 47 LEU B N 1
ATOM 1470 C CA . LEU B 1 47 ? -6.629 -5.465 -3.59 1 92.94 47 LEU B CA 1
ATOM 1471 C C . LEU B 1 47 ? -6.961 -4.133 -4.254 1 92.94 47 LEU B C 1
ATOM 1473 O O . LEU B 1 47 ? -6.387 -3.1 -3.904 1 92.94 47 LEU B O 1
ATOM 1477 N N . GLU B 1 48 ? -7.879 -4.18 -5.125 1 86.94 48 GLU B N 1
ATOM 1478 C CA . GLU B 1 48 ? -8.312 -2.953 -5.785 1 86.94 48 GLU B CA 1
ATOM 1479 C C . GLU B 1 48 ? -8.938 -1.981 -4.785 1 86.94 48 GLU B C 1
ATOM 1481 O O . GLU B 1 48 ? -8.734 -0.77 -4.879 1 86.94 48 GLU B O 1
ATOM 1486 N N . ASN B 1 49 ? -9.711 -2.514 -3.9 1 89.88 49 ASN B N 1
ATOM 1487 C CA . ASN B 1 49 ? -10.281 -1.681 -2.85 1 89.88 49 ASN B CA 1
ATOM 1488 C C . ASN B 1 49 ? -9.195 -1.03 -1.994 1 89.88 49 ASN B C 1
ATOM 1490 O O . ASN B 1 49 ? -9.344 0.119 -1.572 1 89.88 49 ASN B O 1
ATOM 1494 N N . CYS B 1 50 ? -8.133 -1.762 -1.745 1 92.94 50 CYS B N 1
ATOM 1495 C CA . CYS B 1 50 ? -7.027 -1.207 -0.977 1 92.94 50 CYS B CA 1
ATOM 1496 C C . CYS B 1 50 ? -6.34 -0.085 -1.744 1 92.94 50 CYS B C 1
ATOM 1498 O O . CYS B 1 50 ? -6.051 0.972 -1.181 1 92.94 50 CYS B O 1
ATOM 1500 N N . MET B 1 51 ? -6.105 -0.274 -3.004 1 90.25 51 MET B N 1
ATOM 1501 C CA . MET B 1 51 ? -5.477 0.755 -3.826 1 90.25 51 MET B CA 1
ATOM 1502 C C . MET B 1 51 ? -6.324 2.021 -3.857 1 90.25 51 MET B C 1
ATOM 1504 O O . MET B 1 51 ? -5.801 3.129 -3.727 1 90.25 51 MET B O 1
ATOM 1508 N N . GLU B 1 52 ? -7.574 1.759 -4.008 1 88.06 52 GLU B N 1
ATOM 1509 C CA . GLU B 1 52 ? -8.492 2.895 -3.98 1 88.06 52 GLU B CA 1
ATOM 1510 C C . GLU B 1 52 ? -8.461 3.6 -2.627 1 88.06 52 GLU B C 1
ATOM 1512 O O . GLU B 1 52 ? -8.453 4.832 -2.562 1 88.06 52 GLU B O 1
ATOM 1517 N N . GLY B 1 53 ? -8.508 2.814 -1.577 1 92.44 53 GLY B N 1
ATOM 1518 C CA . GLY B 1 53 ? -8.469 3.373 -0.234 1 92.44 53 GLY B CA 1
ATOM 1519 C C . GLY B 1 53 ? -7.227 4.203 0.031 1 92.44 53 GLY B C 1
ATOM 1520 O O . GLY B 1 53 ? -7.305 5.262 0.656 1 92.44 53 GLY B O 1
ATOM 1521 N N . LEU B 1 54 ? -6.07 3.777 -0.47 1 94.5 54 LEU B N 1
ATOM 1522 C CA . LEU B 1 54 ? -4.828 4.527 -0.304 1 94.5 54 LEU B CA 1
ATOM 1523 C C . LEU B 1 54 ? -4.93 5.898 -0.959 1 94.5 54 LEU B C 1
ATOM 1525 O O . LEU B 1 54 ? -4.539 6.906 -0.364 1 94.5 54 LEU B O 1
ATOM 1529 N N . ILE B 1 55 ? -5.473 5.941 -2.141 1 90.62 55 ILE B N 1
ATOM 1530 C CA . ILE B 1 55 ? -5.602 7.184 -2.893 1 90.62 55 ILE B CA 1
ATOM 1531 C C . ILE B 1 55 ? -6.609 8.102 -2.205 1 90.62 55 ILE B C 1
ATOM 1533 O O . ILE B 1 55 ? -6.344 9.289 -2.01 1 90.62 55 ILE B O 1
ATOM 1537 N N . LYS B 1 56 ? -7.738 7.531 -1.801 1 92 56 LYS B N 1
ATOM 1538 C CA . LYS B 1 56 ? -8.789 8.305 -1.155 1 92 56 LYS B CA 1
ATOM 1539 C C . LYS B 1 56 ? -8.297 8.922 0.152 1 92 56 LYS B C 1
ATOM 1541 O O . LYS B 1 56 ? -8.523 10.109 0.409 1 92 56 LYS B O 1
ATOM 1546 N N . VAL B 1 57 ? -7.695 8.125 0.949 1 96.06 57 VAL B N 1
ATOM 1547 C CA . VAL B 1 57 ? -7.203 8.609 2.232 1 96.06 57 VAL B CA 1
ATOM 1548 C C . VAL B 1 57 ? -6.195 9.742 2.006 1 96.06 57 VAL B C 1
ATOM 1550 O O . VAL B 1 57 ? -6.254 10.773 2.674 1 96.06 57 VAL B O 1
ATOM 1553 N N . PHE B 1 58 ? -5.281 9.5 1.099 1 96.25 58 PHE B N 1
ATOM 1554 C CA . PHE B 1 58 ? -4.281 10.523 0.809 1 96.25 58 PHE B CA 1
ATOM 1555 C C . PHE B 1 58 ? -4.953 11.844 0.441 1 96.25 58 PHE B C 1
ATOM 1557 O O . PHE B 1 58 ? -4.625 12.891 1.006 1 96.25 58 PHE B O 1
ATOM 1564 N N . HIS B 1 59 ? -5.941 11.883 -0.404 1 93.06 59 HIS B N 1
ATOM 1565 C CA . HIS B 1 59 ? -6.543 13.094 -0.941 1 93.06 59 HIS B CA 1
ATOM 1566 C C . HIS B 1 59 ? -7.539 13.695 0.042 1 93.06 59 HIS B C 1
ATOM 1568 O O . HIS B 1 59 ? -7.926 14.859 -0.093 1 93.06 59 HIS B O 1
ATOM 1574 N N . ARG B 1 60 ? -7.941 12.906 0.96 1 95.62 60 ARG B N 1
ATOM 1575 C CA . ARG B 1 60 ? -8.789 13.422 2.025 1 95.62 60 ARG B CA 1
ATOM 1576 C C . ARG B 1 60 ? -8.047 14.469 2.855 1 95.62 60 ARG B C 1
ATOM 1578 O O . ARG B 1 60 ? -8.656 15.414 3.359 1 95.62 60 ARG B O 1
ATOM 1585 N N . TYR B 1 61 ? -6.77 14.336 2.938 1 97.38 61 TYR B N 1
ATOM 1586 C CA . TYR B 1 61 ? -6.004 15.211 3.824 1 97.38 61 TYR B CA 1
ATOM 1587 C C . TYR B 1 61 ? -5.047 16.094 3.029 1 97.38 61 TYR B C 1
ATOM 1589 O O . TYR B 1 61 ? -4.551 17.094 3.541 1 97.38 61 TYR B O 1
ATOM 1597 N N . ALA B 1 62 ? -4.754 15.734 1.793 1 96.38 62 ALA B N 1
ATOM 1598 C CA . ALA B 1 62 ? -3.805 16.469 0.963 1 96.38 62 ALA B CA 1
ATOM 1599 C C . ALA B 1 62 ? -4.414 17.766 0.461 1 96.38 62 ALA B C 1
ATOM 1601 O O . ALA B 1 62 ? -5.621 17.859 0.237 1 96.38 62 ALA B O 1
ATOM 1602 N N . LYS B 1 63 ? -3.602 18.766 0.329 1 93.75 63 LYS B N 1
ATOM 1603 C CA . LYS B 1 63 ? -3.914 20.016 -0.36 1 93.75 63 LYS B CA 1
ATOM 1604 C C . LYS B 1 63 ? -3.021 20.203 -1.583 1 93.75 63 LYS B C 1
ATOM 1606 O O . LYS B 1 63 ? -1.797 20.125 -1.482 1 93.75 63 LYS B O 1
ATOM 1611 N N . ASN B 1 64 ? -3.619 20.422 -2.699 1 90.88 64 ASN B N 1
ATOM 1612 C CA . ASN B 1 64 ? -2.904 20.594 -3.961 1 90.88 64 ASN B CA 1
ATOM 1613 C C . ASN B 1 64 ? -2.006 19.391 -4.254 1 90.88 64 ASN B C 1
ATOM 1615 O O . ASN B 1 64 ? -0.838 19.562 -4.609 1 90.88 64 ASN B O 1
ATOM 1619 N N . GLY B 1 65 ? -2.418 18.203 -3.906 1 92.5 65 GLY B N 1
ATOM 1620 C CA . GLY B 1 65 ? -1.746 16.969 -4.285 1 92.5 65 GLY B CA 1
ATOM 1621 C C . GLY B 1 65 ? -0.617 16.594 -3.342 1 92.5 65 GLY B C 1
ATOM 1622 O O . GLY B 1 65 ? 0.188 15.719 -3.65 1 92.5 65 GLY B O 1
ATOM 1623 N N . SER B 1 66 ? -0.524 17.281 -2.248 1 96.81 6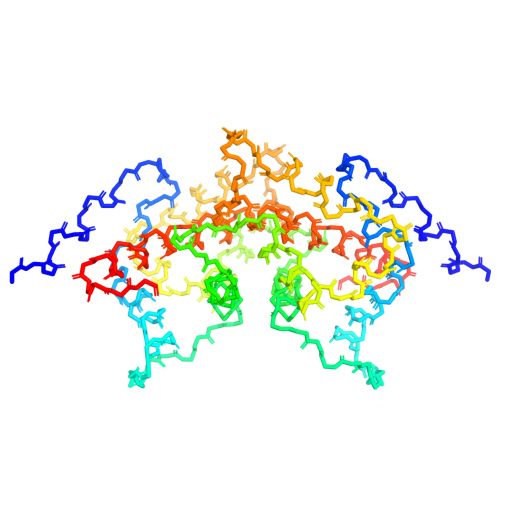6 SER B N 1
ATOM 1624 C CA . SER B 1 66 ? 0.554 16.984 -1.312 1 96.81 66 SER B CA 1
ATOM 1625 C C . SER B 1 66 ? 0.108 17.188 0.131 1 96.81 66 SER B C 1
ATOM 1627 O O . SER B 1 66 ? -0.867 17.906 0.386 1 96.81 66 SER B O 1
ATOM 1629 N N . LEU B 1 67 ? 0.81 16.562 1.086 1 98.19 67 LEU B N 1
ATOM 1630 C CA . LEU B 1 67 ? 0.588 16.734 2.518 1 98.19 67 LEU B CA 1
ATOM 1631 C C . LEU B 1 67 ? 1.651 17.641 3.127 1 98.19 67 LEU B C 1
ATOM 1633 O O . LEU B 1 67 ? 2.848 17.438 2.912 1 98.19 67 LEU B O 1
ATOM 1637 N N . THR B 1 68 ? 1.156 18.656 3.834 1 97.88 68 THR B N 1
ATOM 1638 C CA . THR B 1 68 ? 2.055 19.375 4.727 1 97.88 68 THR B CA 1
ATOM 1639 C C . THR B 1 68 ? 2.275 18.609 6.02 1 97.88 68 THR B C 1
ATOM 1641 O O . THR B 1 68 ? 1.657 17.562 6.234 1 97.88 68 THR B O 1
ATOM 1644 N N . ARG B 1 69 ? 3.117 19.125 6.816 1 96.19 69 ARG B N 1
ATOM 1645 C CA . ARG B 1 69 ? 3.355 18.516 8.117 1 96.19 69 ARG B CA 1
ATOM 1646 C C . ARG B 1 69 ? 2.061 18.406 8.914 1 96.19 69 ARG B C 1
ATOM 1648 O O . ARG B 1 69 ? 1.788 17.375 9.531 1 96.19 69 ARG B O 1
ATOM 1655 N N . GLN B 1 70 ? 1.32 19.469 8.891 1 97.12 70 GLN B N 1
ATOM 1656 C CA . GLN B 1 70 ? 0.067 19.516 9.633 1 97.12 70 GLN B CA 1
ATOM 1657 C C . GLN B 1 70 ? -0.931 18.5 9.086 1 97.12 70 GLN B C 1
ATOM 1659 O O . GLN B 1 70 ? -1.588 17.781 9.852 1 97.12 70 GLN B O 1
ATOM 1664 N N . ASN B 1 71 ? -1.038 18.438 7.754 1 97.88 71 ASN B N 1
ATOM 1665 C CA . ASN B 1 71 ? -1.926 17.469 7.125 1 97.88 71 ASN B CA 1
ATOM 1666 C C . ASN B 1 71 ? -1.51 16.031 7.445 1 97.88 71 ASN B C 1
ATOM 1668 O O . ASN B 1 71 ? -2.359 15.172 7.68 1 97.88 71 ASN B O 1
ATOM 1672 N N . LEU B 1 72 ? -0.211 15.82 7.457 1 97.25 72 LEU B N 1
ATOM 1673 C CA . LEU B 1 72 ? 0.291 14.492 7.781 1 97.25 72 LEU B CA 1
ATOM 1674 C C . LEU B 1 72 ? -0.069 14.109 9.211 1 97.25 72 LEU B C 1
ATOM 1676 O O . LEU B 1 72 ? -0.479 12.977 9.469 1 97.25 72 LEU B O 1
ATOM 1680 N N . ARG B 1 73 ? 0.058 15.047 10.086 1 95.94 73 ARG B N 1
ATOM 1681 C CA . ARG B 1 73 ? -0.304 14.805 11.477 1 95.94 73 ARG B CA 1
ATOM 1682 C C . ARG B 1 73 ? -1.776 14.43 11.602 1 95.94 73 ARG B C 1
ATOM 1684 O O . ARG B 1 73 ? -2.119 13.461 12.281 1 95.94 73 ARG B O 1
ATOM 1691 N N . GLN B 1 74 ? -2.656 15.164 10.953 1 97.56 74 GLN B N 1
ATOM 1692 C CA . GLN B 1 74 ? -4.09 14.891 10.984 1 97.56 74 GLN B CA 1
ATOM 1693 C C . GLN B 1 74 ? -4.395 13.5 10.422 1 97.56 74 GLN B C 1
ATOM 1695 O O . GLN B 1 74 ? -5.199 12.766 10.992 1 97.56 74 GLN B O 1
ATOM 1700 N N . LEU B 1 75 ? -3.752 13.188 9.305 1 96.88 75 LEU B N 1
ATOM 1701 C CA . LEU B 1 75 ? -3.936 11.883 8.688 1 96.88 75 LEU B CA 1
ATOM 1702 C C . LEU B 1 75 ? -3.529 10.766 9.648 1 96.88 75 LEU B C 1
ATOM 1704 O O . LEU B 1 75 ? -4.285 9.812 9.859 1 96.88 75 LEU B O 1
ATOM 1708 N N . MET B 1 76 ? -2.357 10.898 10.266 1 91.69 76 MET B N 1
ATOM 1709 C CA . MET B 1 76 ? -1.855 9.852 11.148 1 91.69 76 MET B CA 1
ATOM 1710 C C . MET B 1 76 ? -2.719 9.727 12.398 1 91.69 76 MET B C 1
ATOM 1712 O O . MET B 1 76 ? -2.984 8.625 12.875 1 91.69 76 MET B O 1
ATOM 1716 N N . GLU B 1 77 ? -3.193 10.805 12.875 1 92.38 77 GLU B N 1
ATOM 1717 C CA . GLU B 1 77 ? -4.051 10.789 14.055 1 92.38 77 GLU B CA 1
ATOM 1718 C C . GLU B 1 77 ? -5.387 10.109 13.758 1 92.38 77 GLU B C 1
ATOM 1720 O O . GLU B 1 77 ? -5.941 9.422 14.617 1 92.38 77 GLU B O 1
ATOM 1725 N N . ALA B 1 78 ? -5.855 10.305 12.602 1 94.25 78 ALA B N 1
ATOM 1726 C CA . ALA B 1 78 ? -7.164 9.773 12.234 1 94.25 78 ALA B CA 1
ATOM 1727 C C . ALA B 1 78 ? -7.051 8.336 11.734 1 94.25 78 ALA B C 1
ATOM 1729 O O . ALA B 1 78 ? -7.91 7.5 12.023 1 94.25 78 ALA B O 1
ATOM 1730 N N . GLU B 1 79 ? -6.035 8.047 11 1 92 79 GLU B N 1
ATOM 1731 C CA . GLU B 1 79 ? -5.957 6.793 10.266 1 92 79 GLU B CA 1
ATOM 1732 C C . GLU B 1 79 ? -4.984 5.824 10.922 1 92 79 GLU B C 1
ATOM 1734 O O . GLU B 1 79 ? -5.039 4.617 10.68 1 92 79 GLU B O 1
ATOM 1739 N N . LEU B 1 80 ? -4.023 6.359 11.664 1 86.88 80 LEU B N 1
ATOM 1740 C CA . LEU B 1 80 ? -3.012 5.539 12.32 1 86.88 80 LEU B CA 1
ATOM 1741 C C . LEU B 1 80 ? -2.865 5.938 13.789 1 86.88 80 LEU B C 1
ATOM 1743 O O . LEU B 1 80 ? -1.749 6.121 14.281 1 86.88 80 LEU B O 1
ATOM 1747 N N . SER B 1 81 ? -4.004 6.043 14.406 1 85.38 81 SER B N 1
ATOM 1748 C CA . SER B 1 81 ? -4.031 6.574 15.766 1 85.38 81 SER B CA 1
ATOM 1749 C C . SER B 1 81 ? -3.232 5.695 16.719 1 85.38 81 SER B C 1
ATOM 1751 O O . SER B 1 81 ? -2.436 6.199 17.516 1 85.38 81 SER B O 1
ATOM 1753 N N . SER B 1 82 ? -3.439 4.395 16.688 1 76.88 82 SER B N 1
ATOM 1754 C CA . SER B 1 82 ? -2.744 3.479 17.578 1 76.88 82 SER B CA 1
ATOM 1755 C C . SER B 1 82 ? -1.235 3.543 17.375 1 76.88 82 SER B C 1
ATOM 1757 O O . SER B 1 82 ? -0.471 3.512 18.344 1 76.88 82 SER B O 1
ATOM 1759 N N . PHE B 1 83 ? -0.893 3.609 16.141 1 78 83 PHE B N 1
ATOM 1760 C CA . PHE B 1 83 ? 0.527 3.709 15.82 1 78 83 PHE B CA 1
ATOM 1761 C C . PHE B 1 83 ? 1.132 4.969 16.422 1 78 83 PHE B C 1
ATOM 1763 O O . PHE B 1 83 ? 2.211 4.922 17.016 1 78 83 PHE B O 1
ATOM 1770 N N . LEU B 1 84 ? 0.511 6.102 16.266 1 83.94 84 LEU B N 1
ATOM 1771 C CA . LEU B 1 84 ? 1.029 7.375 16.75 1 83.94 84 LEU B CA 1
ATOM 1772 C C . LEU B 1 84 ? 1.062 7.402 18.266 1 83.94 84 LEU B C 1
ATOM 1774 O O . LEU B 1 84 ? 2.014 7.918 18.859 1 83.94 84 LEU B O 1
ATOM 1778 N N . LYS B 1 85 ? 0.075 6.848 18.844 1 77.5 85 LYS B N 1
ATOM 1779 C CA . LYS B 1 85 ? -0.005 6.809 20.297 1 77.5 85 LYS B CA 1
ATOM 1780 C C . LYS B 1 85 ? 1.127 5.973 20.891 1 77.5 85 LYS B C 1
ATOM 1782 O O . LYS B 1 85 ? 1.623 6.27 21.984 1 77.5 85 LYS B O 1
ATOM 1787 N N . CYS B 1 86 ? 1.549 5.066 20.141 1 72.75 86 CYS B N 1
ATOM 1788 C CA . CYS B 1 86 ? 2.586 4.156 20.609 1 72.75 86 CYS B CA 1
ATOM 1789 C C . CYS B 1 86 ? 3.965 4.793 20.484 1 72.75 86 CYS B C 1
ATOM 1791 O O . CYS B 1 86 ? 4.918 4.34 21.125 1 72.75 86 CYS B O 1
ATOM 1793 N N . GLN B 1 87 ? 4.277 5.754 19.625 1 71.75 87 GLN B N 1
ATOM 1794 C CA . GLN B 1 87 ? 5.578 6.383 19.422 1 71.75 87 GLN B CA 1
ATOM 1795 C C . GLN B 1 87 ? 5.977 7.223 20.625 1 71.75 87 GLN B C 1
ATOM 1797 O O . GLN B 1 87 ? 7.164 7.434 20.875 1 71.75 87 GLN B O 1
ATOM 1802 N N . LYS B 1 88 ? 5.227 7.582 21.672 1 74.56 88 LYS B N 1
ATOM 1803 C CA . LYS B 1 88 ? 5.496 8.352 22.875 1 74.56 88 LYS B CA 1
ATOM 1804 C C . LYS B 1 88 ? 6.527 9.445 22.609 1 74.56 88 LYS B C 1
ATOM 1806 O O . LYS B 1 88 ? 7.375 9.727 23.469 1 74.56 88 LYS B O 1
ATOM 1811 N N . ASP B 1 89 ? 6.805 9.805 21.469 1 78 89 ASP B N 1
ATOM 1812 C CA . ASP B 1 89 ? 7.676 10.891 21.031 1 78 89 ASP B CA 1
ATOM 1813 C C . ASP B 1 89 ? 6.867 12.023 20.406 1 78 89 ASP B C 1
ATOM 1815 O O . ASP B 1 89 ? 6.266 11.852 19.344 1 78 89 ASP B O 1
ATOM 1819 N N . PRO B 1 90 ? 6.922 13.109 21.109 1 85.25 90 PRO B N 1
ATOM 1820 C CA . PRO B 1 90 ? 6.172 14.25 20.578 1 85.25 90 PRO B CA 1
ATOM 1821 C C . PRO B 1 90 ? 6.668 14.688 19.203 1 85.25 90 PRO B C 1
ATOM 1823 O O . PRO B 1 90 ? 5.93 15.328 18.438 1 85.25 90 PRO B O 1
ATOM 1826 N N . ALA B 1 91 ? 7.906 14.352 18.906 1 89.44 91 ALA B N 1
ATOM 1827 C CA . ALA B 1 91 ? 8.477 14.75 17.625 1 89.44 91 ALA B CA 1
ATOM 1828 C C . ALA B 1 91 ? 8.336 13.633 16.578 1 89.44 91 ALA B C 1
ATOM 1830 O O . ALA B 1 91 ? 8.984 13.656 15.539 1 89.44 91 ALA B O 1
ATOM 1831 N N . ALA B 1 92 ? 7.492 12.734 16.922 1 85.56 92 ALA B N 1
ATOM 1832 C CA . ALA B 1 92 ? 7.348 11.562 16.062 1 85.56 92 ALA B CA 1
ATOM 1833 C C . ALA B 1 92 ? 6.949 11.969 14.648 1 85.56 92 ALA B C 1
ATOM 1835 O O . ALA B 1 92 ? 7.555 11.523 13.672 1 85.56 92 ALA B O 1
ATOM 1836 N N . VAL B 1 93 ? 5.961 12.82 14.484 1 92.25 93 VAL B N 1
ATOM 1837 C CA . VAL B 1 93 ? 5.453 13.227 13.18 1 92.25 93 VAL B CA 1
ATOM 1838 C C . VAL B 1 93 ? 6.539 13.969 12.406 1 92.25 93 VAL B C 1
ATOM 1840 O O . VAL B 1 93 ? 6.691 13.789 11.203 1 92.25 93 VAL B O 1
ATOM 1843 N N . ASP B 1 94 ? 7.332 14.789 13.07 1 92.75 94 ASP B N 1
ATOM 1844 C CA . ASP B 1 94 ? 8.422 15.523 12.43 1 92.75 94 ASP B CA 1
ATOM 1845 C C . ASP B 1 94 ? 9.469 14.562 11.875 1 92.75 94 ASP B C 1
ATOM 1847 O O . ASP B 1 94 ? 9.977 14.766 10.766 1 92.75 94 ASP B O 1
ATOM 1851 N N . LYS B 1 95 ? 9.797 13.602 12.609 1 89.19 95 LYS B N 1
ATOM 1852 C CA . LYS B 1 95 ? 10.781 12.617 12.172 1 89.19 95 LYS B CA 1
ATOM 1853 C C . LYS B 1 95 ? 10.258 11.82 10.977 1 89.19 95 LYS B C 1
ATOM 1855 O O . LYS B 1 95 ? 11 11.562 10.023 1 89.19 95 LYS B O 1
ATOM 1860 N N . ILE B 1 96 ? 9 11.445 11.109 1 90.44 96 ILE B N 1
ATOM 1861 C CA . ILE B 1 96 ? 8.383 10.711 10.008 1 90.44 96 ILE B CA 1
ATOM 1862 C C . ILE B 1 96 ? 8.367 11.578 8.758 1 90.44 96 ILE B C 1
ATOM 1864 O O . ILE B 1 96 ? 8.688 11.102 7.66 1 90.44 96 ILE B O 1
ATOM 1868 N N . MET B 1 97 ? 7.984 12.836 8.906 1 93.69 97 MET B N 1
ATOM 1869 C CA . MET B 1 97 ? 7.98 13.773 7.785 1 93.69 97 MET B CA 1
ATOM 1870 C C . MET B 1 97 ? 9.352 13.844 7.129 1 93.69 97 MET B C 1
ATOM 1872 O O . MET B 1 97 ? 9.461 13.82 5.902 1 93.69 97 MET B O 1
ATOM 1876 N N . LYS B 1 98 ? 10.375 13.922 7.91 1 92.19 98 LYS B N 1
ATOM 1877 C CA . LYS B 1 98 ? 11.734 14.016 7.398 1 92.19 98 LYS B CA 1
ATOM 1878 C C . LYS B 1 98 ? 12.125 12.75 6.641 1 92.19 98 LYS B C 1
ATOM 1880 O O . LYS B 1 98 ? 12.758 12.828 5.586 1 92.19 98 LYS B O 1
ATOM 1885 N N . ASP B 1 99 ? 11.711 11.672 7.188 1 89.62 99 ASP B N 1
ATOM 1886 C CA . ASP B 1 99 ? 12.039 10.398 6.562 1 89.62 99 ASP B CA 1
ATOM 1887 C C . ASP B 1 99 ? 11.297 10.234 5.234 1 89.62 99 ASP B C 1
ATOM 1889 O O . ASP B 1 99 ? 11.836 9.648 4.289 1 89.62 99 ASP B O 1
ATOM 1893 N N . LEU B 1 100 ? 10.086 10.688 5.188 1 91.81 100 LEU B N 1
ATOM 1894 C CA . LEU B 1 100 ? 9.242 10.492 4.012 1 91.81 100 LEU B CA 1
ATOM 1895 C C . LEU B 1 100 ? 9.633 11.477 2.906 1 91.81 100 LEU B C 1
ATOM 1897 O O . LEU B 1 100 ? 9.484 11.164 1.722 1 91.81 100 LEU B O 1
ATOM 1901 N N . ASP B 1 101 ? 10.031 12.656 3.275 1 94.38 101 ASP B N 1
ATOM 1902 C CA . ASP B 1 101 ? 10.305 13.734 2.324 1 94.38 101 ASP B CA 1
ATOM 1903 C C . ASP B 1 101 ? 11.625 13.492 1.59 1 94.38 101 ASP B C 1
ATOM 1905 O O . ASP B 1 101 ? 12.547 14.305 1.692 1 94.38 101 ASP B O 1
ATOM 1909 N N . ALA B 1 102 ? 11.633 12.539 0.701 1 88.25 102 ALA B N 1
ATOM 1910 C CA . ALA B 1 102 ? 12.828 12.086 0.004 1 88.25 102 ALA B CA 1
ATOM 1911 C C . ALA B 1 102 ? 13.328 13.133 -0.982 1 88.25 102 ALA B C 1
ATOM 1913 O O . ALA B 1 102 ? 14.531 13.258 -1.218 1 88.25 102 ALA B O 1
ATOM 1914 N N . ASN B 1 103 ? 12.43 13.961 -1.589 1 89.19 103 ASN B N 1
ATOM 1915 C CA . ASN B 1 103 ? 12.859 14.93 -2.59 1 89.19 103 ASN B CA 1
ATOM 1916 C C . ASN B 1 103 ? 13.148 16.297 -1.96 1 89.19 103 ASN B C 1
ATOM 1918 O O . ASN B 1 103 ? 13.5 17.25 -2.662 1 89.19 103 ASN B O 1
ATOM 1922 N N . GLY B 1 104 ? 12.883 16.484 -0.677 1 94.88 104 GLY B N 1
ATOM 1923 C CA . GLY B 1 104 ? 13.312 17.625 0.107 1 94.88 104 GLY B CA 1
ATOM 1924 C C . GLY B 1 104 ? 12.461 18.859 -0.123 1 94.88 104 GLY B C 1
ATOM 1925 O O . GLY B 1 104 ? 12.914 19.984 0.127 1 94.88 104 GLY B O 1
ATOM 1926 N N . ASP B 1 105 ? 11.25 18.75 -0.603 1 95.94 105 ASP B N 1
ATOM 1927 C CA . ASP B 1 105 ? 10.438 19.922 -0.897 1 95.94 105 ASP B CA 1
ATOM 192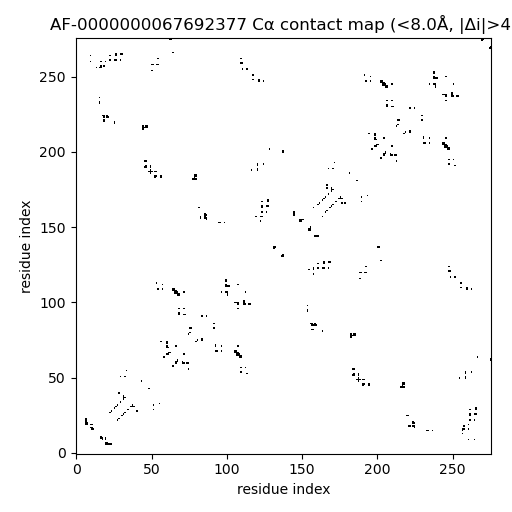8 C C . ASP B 1 105 ? 9.57 20.312 0.3 1 95.94 105 ASP B C 1
ATOM 1930 O O . ASP B 1 105 ? 8.812 21.281 0.239 1 95.94 105 ASP B O 1
ATOM 1934 N N . GLY B 1 106 ? 9.648 19.5 1.363 1 96.5 106 GLY B N 1
ATOM 1935 C CA . GLY B 1 106 ? 8.938 19.812 2.596 1 96.5 106 GLY B CA 1
ATOM 1936 C C . GLY B 1 106 ? 7.496 19.359 2.584 1 96.5 106 GLY B C 1
ATOM 1937 O O . GLY B 1 106 ? 6.734 19.656 3.506 1 96.5 106 GLY B O 1
ATOM 1938 N N . LEU B 1 107 ? 7.098 18.703 1.514 1 97.75 107 LEU B N 1
ATOM 1939 C CA . LEU B 1 107 ? 5.758 18.156 1.36 1 97.75 107 LEU B CA 1
ATOM 1940 C C . LEU B 1 107 ? 5.82 16.641 1.18 1 97.75 107 LEU B C 1
ATOM 1942 O O . LEU B 1 107 ? 6.875 16.078 0.859 1 97.75 107 LEU B O 1
ATOM 1946 N N . VAL B 1 108 ? 4.777 15.961 1.449 1 97.5 108 VAL B N 1
ATOM 1947 C CA . VAL B 1 108 ? 4.656 14.523 1.207 1 97.5 108 VAL B CA 1
ATOM 1948 C C . VAL B 1 108 ? 3.705 14.281 0.039 1 97.5 108 VAL B C 1
ATOM 1950 O O . VAL B 1 108 ? 2.498 14.5 0.156 1 97.5 108 VAL B O 1
ATOM 1953 N N . ASN B 1 109 ? 4.277 13.914 -1.13 1 95.62 109 ASN B N 1
ATOM 1954 C CA . ASN B 1 109 ? 3.436 13.516 -2.252 1 95.62 109 ASN B CA 1
ATOM 1955 C C . ASN B 1 109 ? 2.908 12.094 -2.076 1 95.62 109 ASN B C 1
ATOM 1957 O O . ASN B 1 109 ? 3.168 11.453 -1.057 1 95.62 109 ASN B O 1
ATOM 1961 N N . PHE B 1 110 ? 2.135 11.578 -3.012 1 93.69 110 PHE B N 1
ATOM 1962 C CA . PHE B 1 110 ? 1.483 10.281 -2.859 1 93.69 110 PHE B CA 1
ATOM 1963 C C . PHE B 1 110 ? 2.516 9.164 -2.793 1 93.69 110 PHE B C 1
ATOM 1965 O O . PHE B 1 110 ? 2.389 8.242 -1.983 1 93.69 110 PHE B O 1
ATOM 1972 N N . GLU B 1 111 ? 3.5 9.242 -3.65 1 92.25 111 GLU B N 1
ATOM 1973 C CA . GLU B 1 111 ? 4.535 8.219 -3.66 1 92.25 111 GLU B CA 1
ATOM 1974 C C . GLU B 1 111 ? 5.242 8.133 -2.311 1 92.25 111 GLU B C 1
ATOM 1976 O O . GLU B 1 111 ? 5.484 7.035 -1.799 1 92.25 111 GLU B O 1
ATOM 1981 N N . GLU B 1 112 ? 5.551 9.273 -1.769 1 92.19 112 GLU B N 1
ATOM 1982 C CA . GLU B 1 112 ? 6.168 9.312 -0.445 1 92.19 112 GLU B CA 1
ATOM 1983 C C . GLU B 1 112 ? 5.211 8.789 0.624 1 92.19 112 GLU B C 1
ATOM 1985 O O . GLU B 1 112 ? 5.621 8.07 1.535 1 92.19 112 GLU B O 1
ATOM 1990 N N . PHE B 1 113 ? 3.967 9.125 0.525 1 96.19 113 PHE B N 1
ATOM 1991 C CA . PHE B 1 113 ? 2.941 8.672 1.459 1 96.19 113 PHE B CA 1
ATOM 1992 C C . PHE B 1 113 ? 2.84 7.152 1.462 1 96.19 113 PHE B C 1
ATOM 1994 O O . PHE B 1 113 ? 2.801 6.531 2.525 1 96.19 113 PHE B O 1
ATOM 2001 N N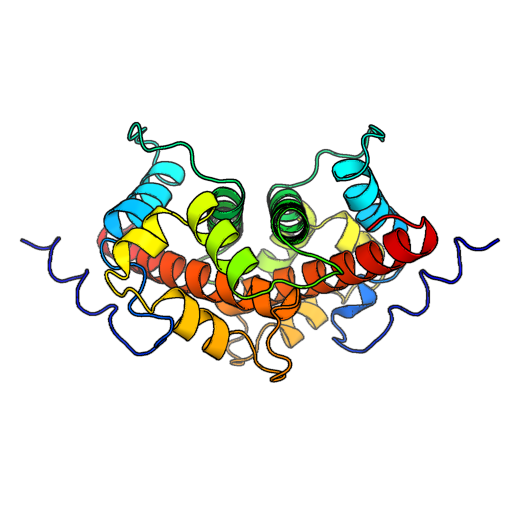 . VAL B 1 114 ? 2.818 6.602 0.307 1 94.5 114 VAL B N 1
ATOM 2002 C CA . VAL B 1 114 ? 2.623 5.156 0.235 1 94.5 114 VAL B CA 1
ATOM 2003 C C . VAL B 1 114 ? 3.854 4.441 0.787 1 94.5 114 VAL B C 1
ATOM 2005 O O . VAL B 1 114 ? 3.752 3.326 1.304 1 94.5 114 VAL B O 1
ATOM 2008 N N . SER B 1 115 ? 4.965 5.07 0.754 1 90.81 115 SER B N 1
ATOM 2009 C CA . SER B 1 115 ? 6.152 4.477 1.359 1 90.81 115 SER B CA 1
ATOM 2010 C C . SER B 1 115 ? 5.961 4.258 2.855 1 90.81 115 SER B C 1
ATOM 2012 O O . SER B 1 115 ? 6.488 3.299 3.422 1 90.81 115 SER B O 1
ATOM 2014 N N . LEU B 1 116 ? 5.242 5.168 3.559 1 90.19 116 LEU B N 1
ATOM 2015 C CA . LEU B 1 116 ? 4.895 4.996 4.965 1 90.19 116 LEU B CA 1
ATOM 2016 C C . LEU B 1 116 ? 4.039 3.75 5.164 1 90.19 116 LEU B C 1
ATOM 2018 O O . LEU B 1 116 ? 4.328 2.922 6.031 1 90.19 116 LEU B O 1
ATOM 2022 N N . VAL B 1 117 ? 3.016 3.602 4.348 1 92.19 117 VAL B N 1
ATOM 2023 C CA . VAL B 1 117 ? 2.082 2.484 4.445 1 92.19 117 VAL B CA 1
ATOM 2024 C C . VAL B 1 117 ? 2.82 1.17 4.207 1 92.19 117 VAL B C 1
ATOM 2026 O O . VAL B 1 117 ? 2.58 0.181 4.906 1 92.19 117 VAL B O 1
ATOM 2029 N N . VAL B 1 118 ? 3.754 1.224 3.24 1 90.56 118 VAL B N 1
ATOM 2030 C CA . VAL B 1 118 ? 4.543 0.037 2.926 1 90.56 118 VAL B CA 1
ATOM 2031 C C . VAL B 1 118 ? 5.406 -0.344 4.129 1 90.56 118 VAL B C 1
ATOM 2033 O O . VAL B 1 118 ? 5.426 -1.505 4.539 1 90.56 118 VAL B O 1
ATOM 2036 N N . GLY B 1 119 ? 6.078 0.621 4.664 1 86.5 119 GLY B N 1
ATOM 2037 C CA . GLY B 1 119 ? 6.91 0.355 5.824 1 86.5 119 GLY B CA 1
ATOM 2038 C C . GLY B 1 119 ? 6.145 -0.258 6.98 1 86.5 119 GLY B C 1
ATOM 2039 O O . GLY B 1 119 ? 6.582 -1.248 7.57 1 86.5 119 GLY B O 1
ATOM 2040 N N . LEU B 1 120 ? 5.004 0.266 7.254 1 85.69 120 LEU B N 1
ATOM 2041 C CA . LEU B 1 120 ? 4.18 -0.231 8.352 1 85.69 120 LEU B CA 1
ATOM 2042 C C . LEU B 1 120 ? 3.643 -1.624 8.039 1 85.69 120 LEU B C 1
ATOM 2044 O O . LEU B 1 120 ? 3.654 -2.506 8.898 1 85.69 120 LEU B O 1
ATOM 2048 N N . SER B 1 121 ? 3.17 -1.839 6.816 1 89.56 121 SER B N 1
ATOM 2049 C CA . SER B 1 121 ? 2.607 -3.127 6.426 1 89.56 121 SER B CA 1
ATOM 2050 C C . SER B 1 121 ? 3.664 -4.227 6.461 1 89.56 121 SER B C 1
ATOM 2052 O O . SER B 1 121 ? 3.381 -5.355 6.863 1 89.56 121 SER B O 1
ATOM 2054 N N . VAL B 1 122 ? 4.859 -3.936 5.988 1 88.62 122 VAL B N 1
ATOM 2055 C CA . VAL B 1 122 ? 5.945 -4.91 5.988 1 88.62 122 VAL B CA 1
ATOM 2056 C C . VAL B 1 122 ? 6.281 -5.316 7.422 1 88.62 122 VAL B C 1
ATOM 2058 O O . VAL B 1 122 ? 6.461 -6.5 7.715 1 88.62 122 VAL B O 1
ATOM 2061 N N . ALA B 1 123 ? 6.371 -4.375 8.289 1 83 123 ALA B N 1
ATOM 2062 C CA . ALA B 1 123 ? 6.633 -4.664 9.695 1 83 123 ALA B CA 1
ATOM 2063 C C . ALA B 1 123 ? 5.551 -5.57 10.281 1 83 123 ALA B C 1
ATOM 2065 O O . ALA B 1 123 ? 5.855 -6.543 10.977 1 83 123 ALA B O 1
ATOM 2066 N N . CYS B 1 124 ? 4.32 -5.223 10.008 1 81.5 124 CYS B N 1
ATOM 2067 C CA . CYS B 1 124 ? 3.211 -6.023 10.508 1 81.5 124 CYS B CA 1
ATOM 2068 C C . CYS B 1 124 ? 3.246 -7.43 9.93 1 81.5 124 CYS B C 1
ATOM 2070 O O . CYS B 1 124 ? 2.932 -8.398 10.617 1 81.5 124 CYS B O 1
ATOM 2072 N N . GLU B 1 125 ? 3.562 -7.531 8.719 1 86.94 125 GLU B N 1
ATOM 2073 C CA . GLU B 1 125 ? 3.611 -8.836 8.062 1 86.94 125 GLU B CA 1
ATOM 2074 C C . GLU B 1 125 ? 4.723 -9.703 8.641 1 86.94 125 GLU B C 1
ATOM 2076 O O . GLU B 1 125 ? 4.57 -10.922 8.75 1 86.94 125 GLU B O 1
ATOM 2081 N N . GLN B 1 126 ? 5.848 -9.094 8.93 1 83.94 126 GLN B N 1
ATOM 2082 C CA . GLN B 1 126 ? 6.938 -9.844 9.555 1 83.94 126 GLN B CA 1
ATOM 2083 C C . GLN B 1 126 ? 6.516 -10.406 10.906 1 83.94 126 GLN B C 1
ATOM 2085 O O . GLN B 1 126 ? 6.848 -11.547 11.234 1 83.94 126 GLN B O 1
ATOM 2090 N N . CYS B 1 127 ? 5.836 -9.688 11.633 1 76.56 127 CYS B N 1
ATOM 2091 C CA . CYS B 1 127 ? 5.312 -10.172 12.906 1 76.56 127 CYS B CA 1
ATOM 2092 C C . CYS B 1 127 ? 4.316 -11.305 12.695 1 76.56 127 CYS B C 1
ATOM 2094 O O . CYS B 1 127 ? 4.293 -12.266 13.461 1 76.56 127 CYS B O 1
ATOM 2096 N N . TYR B 1 128 ? 3.484 -11.07 11.695 1 78.75 128 TYR B N 1
ATOM 2097 C CA . TYR B 1 128 ? 2.514 -12.102 11.352 1 78.75 128 TYR B CA 1
ATOM 2098 C C . TYR B 1 128 ? 3.209 -13.422 11.039 1 78.75 128 TYR B C 1
ATOM 2100 O O . TYR B 1 128 ? 2.785 -14.477 11.508 1 78.75 128 TYR B O 1
ATOM 2108 N N . GLN B 1 129 ? 4.277 -13.336 10.227 1 83.62 129 GLN B N 1
ATOM 2109 C CA . GLN B 1 129 ? 5.008 -14.547 9.852 1 83.62 129 GLN B CA 1
ATOM 2110 C C . GLN B 1 129 ? 5.629 -15.211 11.07 1 83.62 129 GLN B C 1
ATOM 2112 O O . GLN B 1 129 ? 5.641 -16.438 11.18 1 83.62 129 GLN B O 1
ATOM 2117 N N . LEU B 1 130 ? 6.168 -14.461 11.898 1 79.06 130 LEU B N 1
ATOM 2118 C CA . LEU B 1 130 ? 6.781 -14.984 13.117 1 79.06 130 LEU B CA 1
ATOM 2119 C C . LEU B 1 130 ? 5.754 -15.711 13.977 1 79.06 130 LEU B C 1
ATOM 2121 O O . LEU B 1 130 ? 6.039 -16.781 14.531 1 79.06 130 LEU B O 1
ATOM 2125 N N . GLU B 1 131 ? 4.594 -15.133 14.102 1 76 131 GLU B N 1
ATOM 2126 C CA . GLU B 1 131 ? 3.531 -15.742 14.898 1 76 131 GLU B CA 1
ATOM 2127 C C . GLU B 1 131 ? 3.053 -17.047 14.281 1 76 131 GLU B C 1
ATOM 2129 O O . GLU B 1 131 ? 2.73 -18 14.992 1 76 131 GLU B O 1
ATOM 2134 N N . MET B 1 132 ? 2.979 -17.047 12.977 1 80.12 132 MET B N 1
ATOM 2135 C CA . MET B 1 132 ? 2.547 -18.266 12.289 1 80.12 132 MET B CA 1
ATOM 2136 C C . MET B 1 132 ? 3.557 -19.391 12.492 1 80.12 132 MET B C 1
ATOM 2138 O O . MET B 1 132 ? 3.174 -20.547 12.656 1 80.12 132 MET B O 1
ATOM 2142 N N . LYS B 1 133 ? 4.789 -19.031 12.445 1 80.25 133 LYS B N 1
ATOM 2143 C CA . LYS B 1 133 ? 5.832 -20.031 12.648 1 80.25 133 LYS B CA 1
ATOM 2144 C C . LYS B 1 133 ? 5.781 -20.594 14.07 1 80.25 133 LYS B C 1
ATOM 2146 O O . LYS B 1 133 ? 6.031 -21.781 14.281 1 80.25 133 LYS B O 1
ATOM 2151 N N . LYS B 1 134 ? 5.449 -19.797 14.984 1 76.75 134 LYS B N 1
ATOM 2152 C CA . LYS B 1 134 ? 5.359 -20.234 16.375 1 76.75 134 LYS B CA 1
ATOM 2153 C C . LYS B 1 134 ? 4.16 -21.156 16.594 1 76.75 134 LYS B C 1
ATOM 2155 O O . LYS B 1 134 ? 4.234 -22.094 17.375 1 76.75 134 LYS B O 1
ATOM 2160 N N . THR B 1 135 ? 3.059 -20.875 15.898 1 77.19 135 THR B N 1
ATOM 2161 C CA . THR B 1 135 ? 1.823 -21.609 16.109 1 77.19 135 THR B CA 1
ATOM 2162 C C . THR B 1 135 ? 1.76 -22.828 15.195 1 77.19 135 THR B C 1
ATOM 2164 O O . THR B 1 135 ? 0.847 -23.656 15.305 1 77.19 135 THR B O 1
ATOM 2167 N N . GLY B 1 136 ? 2.66 -22.984 14.336 1 69.56 136 GLY B N 1
ATOM 2168 C CA . GLY B 1 136 ? 2.721 -24.125 13.438 1 69.56 136 GLY B CA 1
ATOM 2169 C C . GLY B 1 136 ? 1.761 -24.031 12.273 1 69.56 136 GLY B C 1
ATOM 2170 O O . GLY B 1 136 ? 1.335 -25.047 11.711 1 69.56 136 GLY B O 1
ATOM 2171 N N . LYS B 1 137 ? 1.369 -22.812 12.141 1 62.94 137 LYS B N 1
ATOM 2172 C CA . LYS B 1 137 ? 0.451 -22.625 11.016 1 62.94 137 LYS B CA 1
ATOM 2173 C C . LYS B 1 137 ? 1.206 -22.234 9.75 1 62.94 137 LYS B C 1
ATOM 2175 O O . LYS B 1 137 ? 2.223 -21.531 9.82 1 62.94 137 LYS B O 1
ATOM 2180 N N . LYS B 1 138 ? 0.934 -22.844 8.453 1 56.09 138 LYS B N 1
ATOM 2181 C CA . LYS B 1 138 ? 1.538 -22.547 7.152 1 56.09 138 LYS B CA 1
ATOM 2182 C C . LYS B 1 138 ? 0.534 -21.891 6.219 1 56.09 138 LYS B C 1
ATOM 2184 O O . LYS B 1 138 ? -0.667 -22.156 6.293 1 56.09 138 LYS B O 1
#

Secondary structure (DSSP, 8-state):
--TTTTTTSTT-S-TT-GGGSSHHHHHHHHHHHHSS---------HHHHHHHHHHHHHHHH-BTTBB-HHHHHHHHHHHSHHHHHHH--TTHHHHHHHHH-TTSSSSB-HHHHHHHHHHHHHHHHHHHHHHHHHHT--/--TTTTTTGGGSS-TT-S--TTHHHHHHHHHHHHSS---------HHHHHHHHHHHHHHHH-BTTBB-HHHHHHHHHHHSHHHHHHH--TTHHHHHHHHH-TTSSSSB-HHHHHHHHHHHHHHHHHHHHHHHHHHT--

Solvent-accessible surface area (backbone atoms only — not comparable to full-atom values): 15567 Å² total; per-residue (Å²): 133,74,75,65,59,67,33,59,66,59,52,67,80,54,87,73,32,52,69,34,48,80,41,53,57,60,44,40,43,50,44,27,73,72,37,86,54,79,66,87,62,77,78,72,30,68,55,43,48,26,43,49,41,54,52,49,57,50,58,72,46,30,59,90,74,24,23,43,69,68,33,46,47,53,45,38,56,66,40,35,37,70,54,58,64,53,48,82,42,93,56,44,62,60,53,48,48,59,67,41,26,77,85,68,79,72,42,35,38,64,69,36,48,49,50,53,55,48,54,54,35,48,54,51,45,51,51,49,52,53,50,29,61,73,71,70,53,129,130,74,74,64,60,67,54,55,66,66,50,65,84,48,82,83,31,68,33,75,48,74,36,55,57,56,46,38,41,48,43,25,71,72,38,86,55,80,65,87,64,79,78,72,30,68,56,45,49,26,44,48,41,53,52,50,56,50,58,72,47,30,59,90,74,25,22,43,69,66,34,45,46,53,44,38,56,67,40,35,38,70,46,56,64,60,53,83,42,94,57,44,62,59,52,44,50,60,68,41,24,77,85,67,79,72,42,36,38,65,67,36,49,50,51,54,55,49,54,52,38,48,54,50,45,52,53,50,51,55,51,28,62,73,71,71,54,128

Radius of gyration: 18.98 Å; Cα contacts (8 Å, |Δi|>4): 289; chains: 2; bounding box: 39×46×59 Å

Foldseek 3Di:
DPQQPVLAPQPDPVVVRVVRHPCCVLVVVLCCVVPVDCPVDDDDDPVSVVVSVLVVLQVVQDDPQWAALVSQVVSCCVPVVVVVVVVPDPCVSVVLQVVLPPVPPRIHGSVSVVVVVVVVVVVVVVVVVVVCVVVVHD/DVPPPVLPPQPDPVVCRVPPNCCCVLVVVLCCVVPVDCPVDDDDDPVSVVVSVLVVLQVVQDDPQWAALVSQVVSCCVPVVVVVVVVPDPCVSVVLQVVLPPVPPRIHGSVSSVVVVVVVVVVVVVVVVVVCVVVVHD

Organism: Oreochromis niloticus (NCBI:txid8128)

Nearest PDB structures (foldseek):
  1a4p-assembly1_A  TM=9.520E-01  e=1.938E-07  Homo sapiens
  2y5i-assembly1_A  TM=9.217E-01  e=1.710E-07  Danio rerio
  2lp2-assembly1_B  TM=9.438E-01  e=5.297E-07  Homo sapiens
  4hrg-assembly1_B  TM=9.067E-01  e=6.006E-07  Homo sapiens
  7psp-assembly1_A  TM=9.149E-01  e=2.604E-05  Homo sapiens

InterPro domains:
  IPR001751 S100/Calcium binding protein 7/8-like, conserved site [PS00303] (96-117)
  IPR002048 EF-hand domain [PF00036] (93-117)
  IPR002048 EF-hand domain [PS50222] (88-123)
  IPR002048 EF-hand domain [SM00054] (92-120)
  IPR011992 EF-hand domain pair [SSF47473] (43-128)
  IPR013787 S100/CaBP-9k-type, calcium binding, subdomain [PF01023] (47-87)
  IPR013787 S100/CaBP-9k-type, calcium binding, subdomain [SM01394] (47-85)
  IPR018247 EF-Hand 1, calcium-binding site [PS00018] (101-113)

pLDDT: mean 72.35, std 25.5, range [17.52, 98.19]